Protein AF-A0A060SFH0-F1 (afdb_monomer_lite)

Organism: Pycnoporus cinnabarinus (NCBI:txid5643)

pLDDT: mean 72.02, std 16.5, range [30.25, 96.44]

Foldseek 3Di:
DDDDPDDDDDDQAQEEDEECDCVVVVVVCVVPLSYHYDYDDLLPDLVRLLVVLVVVCVSPVADPDDDLPFADDDDDDDVGVDVVSVVVRCSNVPVSVVSNLVSRQVRPVHDPVVLVVVLVVQVVVQVVCVVVVDHAADEAEDQAQDPPPPDDDDPPDDDPVCPVVVVVVCVVVVCVNVVGPDDVVVVVVVVVCLVVCHDPNPPPDRDRYHYHDPRRVVVVVVVVVVVVVVCVVCVVVVVVPDDDD

Sequence (245 aa):
MAESQGFPKQLVWFITATARSLEKLQSFSTYGDQVQLLQLDVTDGSECVKAKVKEAVHHFGCIDVLVNNAGTGEKSLIEEGGSGILRKQFDVSFFAVVDVTNAVLPHMRPHAASKAALRVLAETLNVELTPFGIRSLIVEPGGFRTNSLGLPWTEESLISDYDQLRETAKARFSGVSDSFRGDPAKAMELLVDVVRGEGQAVGKPWTLYLPMGDLADSAIRAKMKKVLEALDEWKDLGCQMNEDQ

InterPro domains:
  IPR002347 Short-chain dehydrogenase/reductase SDR [PF00106] (22-109)
  IPR002347 Short-chain dehydrogenase/reductase SDR [PR00080] (61-72)
  IPR002347 Short-chain dehydrogenase/reductase SDR [PR00080] (111-130)
  IPR002347 Short-chain dehydrogenase/reductase SDR [PR00081] (61-72)
  IPR002347 Short-chain dehydrogenase/reductase SDR [PR00081] (111-130)
  IPR002347 Short-chain dehydrogenase/reductase SDR [PR00081] (132-149)
  IPR036291 NAD(P)-binding domain superfamily [SSF51735] (15-199)
  IPR051911 Short-chain Dehydrogenases/Reductases (SDR) [PTHR43976] (15-110)

Radius of gyration: 22.96 Å; chains: 1; bounding box: 64×60×47 Å

Structure (mmCIF, N/CA/C/O backbone):
data_AF-A0A060SFH0-F1
#
_entry.id   AF-A0A060SFH0-F1
#
loop_
_atom_site.group_PDB
_atom_site.id
_atom_site.type_symbol
_atom_site.label_atom_id
_atom_site.label_alt_id
_atom_site.label_comp_id
_atom_site.label_asym_id
_atom_site.label_entity_id
_atom_site.label_seq_id
_atom_site.pdbx_PDB_ins_code
_atom_site.Cartn_x
_atom_site.Cartn_y
_atom_site.Cartn_z
_atom_site.occupancy
_atom_site.B_iso_or_equiv
_atom_site.auth_seq_id
_atom_site.auth_comp_id
_atom_site.auth_asym_id
_atom_site.auth_atom_id
_atom_site.pdbx_PDB_model_num
ATOM 1 N N . MET A 1 1 ? 36.372 19.867 26.706 1.00 32.47 1 MET A N 1
ATOM 2 C CA . MET A 1 1 ? 36.913 19.121 25.551 1.00 32.47 1 MET A CA 1
ATOM 3 C C . MET A 1 1 ? 35.944 17.985 25.276 1.00 32.47 1 MET A C 1
ATOM 5 O O . MET A 1 1 ? 35.751 17.186 26.177 1.00 32.47 1 MET A O 1
ATOM 9 N N . ALA A 1 2 ? 35.121 18.153 24.233 1.00 33.91 2 ALA A N 1
ATOM 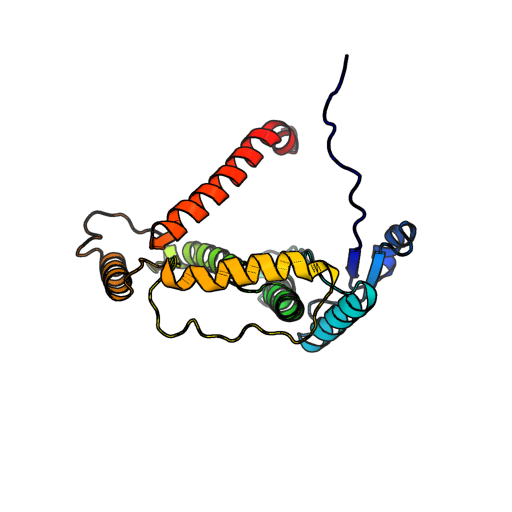10 C CA . ALA A 1 2 ? 35.076 17.283 23.039 1.00 33.91 2 ALA A CA 1
ATOM 11 C C . ALA A 1 2 ? 34.125 16.084 23.275 1.00 33.91 2 ALA A C 1
ATOM 13 O O . ALA A 1 2 ? 34.286 15.386 24.261 1.00 33.91 2 ALA A O 1
ATOM 14 N N . GLU A 1 3 ? 33.070 15.807 22.507 1.00 31.06 3 GLU A N 1
ATOM 15 C CA . GLU A 1 3 ? 32.686 16.188 21.145 1.00 31.06 3 GLU A CA 1
ATOM 16 C C . GLU A 1 3 ? 31.167 15.984 20.971 1.00 31.06 3 GLU A C 1
ATOM 18 O O . GLU A 1 3 ? 30.591 15.020 21.476 1.00 31.06 3 GLU A O 1
ATOM 23 N N . SER A 1 4 ? 30.523 16.890 20.234 1.00 40.56 4 SER A N 1
ATOM 24 C CA . SER A 1 4 ? 29.165 16.745 19.710 1.00 40.56 4 SER A CA 1
ATOM 25 C C . SER A 1 4 ? 29.158 15.719 18.574 1.00 40.56 4 SER A C 1
ATOM 27 O O . SER A 1 4 ? 29.793 15.954 17.545 1.00 40.56 4 SER A O 1
ATOM 29 N N . GLN A 1 5 ? 28.425 14.611 18.710 1.00 37.09 5 GLN A N 1
ATOM 30 C CA . GLN A 1 5 ? 28.172 13.724 17.573 1.00 37.09 5 GLN A CA 1
ATOM 31 C C . GLN A 1 5 ? 27.135 14.366 16.647 1.00 37.09 5 GLN A C 1
ATOM 33 O O . GLN A 1 5 ? 25.937 14.351 16.917 1.00 37.09 5 GLN A O 1
ATOM 38 N N . GLY A 1 6 ? 27.639 14.998 15.587 1.00 37.12 6 GLY A N 1
ATOM 39 C CA . GLY A 1 6 ? 26.847 15.566 14.505 1.00 37.12 6 GLY A CA 1
ATOM 40 C C . GLY A 1 6 ? 26.132 14.495 13.682 1.00 37.12 6 GLY A C 1
ATOM 41 O O . GLY A 1 6 ? 26.589 13.358 13.563 1.00 37.12 6 GLY A O 1
ATOM 42 N N . PHE A 1 7 ? 25.003 14.891 13.099 1.00 30.25 7 PHE A N 1
ATOM 43 C CA . PHE A 1 7 ? 24.254 14.110 12.118 1.00 30.25 7 PHE A CA 1
ATOM 44 C C . PHE A 1 7 ? 25.167 13.630 10.970 1.00 30.25 7 PHE A C 1
ATOM 46 O O . PHE A 1 7 ? 26.001 14.404 10.490 1.00 30.25 7 PHE A O 1
ATOM 53 N N . PRO A 1 8 ? 25.040 12.375 10.502 1.00 39.22 8 PRO A N 1
ATOM 54 C CA . PRO A 1 8 ? 25.924 11.848 9.471 1.00 39.22 8 PRO A CA 1
ATOM 55 C C . PRO A 1 8 ? 25.592 12.412 8.074 1.00 39.22 8 PRO A C 1
ATOM 57 O O . PRO A 1 8 ? 24.430 12.522 7.704 1.00 39.22 8 PRO A O 1
ATOM 60 N N . LYS A 1 9 ? 26.667 12.756 7.342 1.00 38.88 9 LYS A N 1
ATOM 61 C CA . LYS A 1 9 ? 26.887 12.951 5.885 1.00 38.88 9 LYS A CA 1
ATOM 62 C C . LYS A 1 9 ? 25.656 13.064 4.955 1.00 38.88 9 LYS A C 1
ATOM 64 O O . LYS A 1 9 ? 24.835 12.160 4.893 1.00 38.88 9 LYS A O 1
ATOM 69 N N . GLN A 1 10 ? 25.637 14.120 4.127 1.00 37.66 10 GLN A N 1
ATOM 70 C CA . GLN A 1 10 ? 24.713 14.309 2.994 1.00 37.66 10 GLN A CA 1
ATOM 71 C C . GLN A 1 10 ? 24.562 13.021 2.168 1.00 37.66 10 GLN A C 1
ATOM 73 O O . GLN A 1 10 ? 25.529 12.532 1.585 1.00 37.66 10 GLN A O 1
ATOM 78 N N . LEU A 1 11 ? 23.343 12.485 2.129 1.00 40.34 11 LEU A N 1
ATOM 79 C CA . LEU A 1 11 ? 22.974 11.358 1.279 1.00 40.34 11 LEU A CA 1
ATOM 80 C C . LEU A 1 11 ? 22.899 11.847 -0.172 1.00 40.34 11 LEU A C 1
ATOM 82 O O . LEU A 1 11 ? 22.166 12.789 -0.470 1.00 40.34 11 LEU A O 1
ATOM 86 N N . VAL A 1 12 ? 23.676 11.223 -1.056 1.00 55.62 12 VAL A N 1
ATOM 87 C CA . VAL A 1 12 ? 23.595 11.442 -2.504 1.00 55.62 12 VAL A CA 1
ATOM 88 C C . VAL A 1 12 ? 22.518 10.507 -3.037 1.00 55.62 12 VAL A C 1
ATOM 90 O O . VAL A 1 12 ? 22.639 9.291 -2.901 1.00 55.62 12 VAL A O 1
ATOM 93 N N . TRP A 1 13 ? 21.450 11.073 -3.593 1.00 58.66 13 TRP A N 1
ATOM 94 C CA . TRP A 1 13 ? 20.319 10.316 -4.124 1.00 58.66 13 TRP A CA 1
ATOM 95 C C . TRP A 1 13 ? 20.412 10.237 -5.641 1.00 58.66 13 TRP A C 1
ATOM 97 O O . TRP A 1 13 ? 20.538 11.264 -6.303 1.00 58.66 13 TRP A O 1
ATOM 107 N N . PHE A 1 14 ? 20.302 9.023 -6.174 1.00 73.31 14 PHE A N 1
ATOM 108 C CA . PHE A 1 14 ? 20.137 8.795 -7.604 1.00 73.31 14 PHE A CA 1
ATOM 109 C C . PHE A 1 14 ? 18.648 8.700 -7.917 1.00 73.31 14 PHE A C 1
ATOM 111 O O . PHE A 1 14 ? 17.918 7.940 -7.278 1.00 73.31 14 PHE A O 1
ATOM 118 N N . ILE A 1 15 ? 18.178 9.515 -8.855 1.00 78.69 15 ILE A N 1
ATOM 119 C CA . ILE A 1 15 ? 16.751 9.682 -9.128 1.00 78.69 15 ILE A CA 1
ATOM 120 C C . ILE A 1 15 ? 16.489 9.319 -10.582 1.00 78.69 15 ILE A C 1
ATOM 122 O O . ILE A 1 15 ? 16.996 9.960 -11.495 1.00 78.69 15 ILE A O 1
ATOM 126 N N . THR A 1 16 ? 15.629 8.329 -10.809 1.00 84.06 16 THR A N 1
ATOM 127 C CA . THR A 1 16 ? 14.978 8.175 -12.114 1.00 84.06 16 THR A CA 1
ATOM 128 C C . THR A 1 16 ? 13.665 8.946 -12.083 1.00 84.06 16 THR A C 1
ATOM 130 O O . THR A 1 16 ? 12.707 8.521 -11.438 1.00 84.06 16 THR A O 1
ATOM 133 N N . ALA A 1 17 ? 13.617 10.098 -12.748 1.00 84.62 17 ALA A N 1
ATOM 134 C CA . ALA A 1 17 ? 12.407 10.905 -12.854 1.00 84.62 17 ALA A CA 1
ATOM 135 C C . ALA A 1 17 ? 11.681 10.598 -14.166 1.00 84.62 17 ALA A C 1
ATOM 137 O O . ALA A 1 17 ? 12.301 10.505 -15.228 1.00 84.62 17 ALA A O 1
ATOM 138 N N . THR A 1 18 ? 10.355 10.463 -14.094 1.00 87.25 18 THR A N 1
ATOM 139 C CA . THR A 1 18 ? 9.528 10.142 -15.259 1.00 87.25 18 THR A CA 1
ATOM 140 C C . THR A 1 18 ? 8.486 11.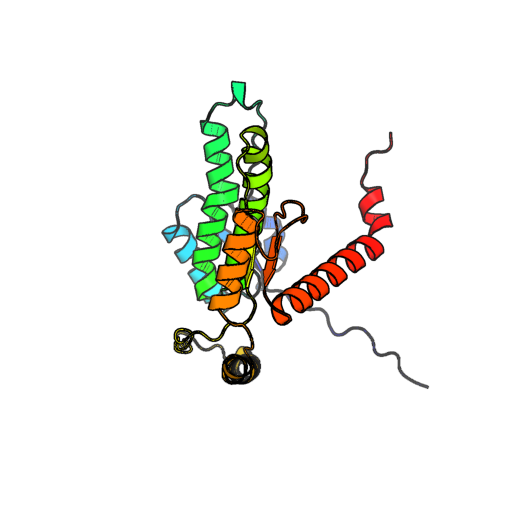214 -15.542 1.00 87.25 18 THR A C 1
ATOM 142 O O . THR A 1 18 ? 7.923 11.816 -14.627 1.00 87.25 18 THR A O 1
ATOM 145 N N . ALA A 1 19 ? 8.241 11.485 -16.824 1.00 83.81 19 ALA A N 1
ATOM 146 C CA . ALA A 1 19 ? 7.168 12.371 -17.263 1.00 83.81 19 ALA A CA 1
ATOM 147 C C . ALA A 1 19 ? 6.716 12.040 -18.688 1.00 83.81 19 ALA A C 1
ATOM 149 O O . ALA A 1 19 ? 7.482 11.524 -19.498 1.00 83.81 19 ALA A O 1
ATOM 150 N N . ARG A 1 20 ? 5.489 12.448 -19.031 1.00 86.25 20 ARG A N 1
ATOM 151 C CA . ARG A 1 20 ? 4.953 12.342 -20.401 1.00 86.25 20 ARG A CA 1
ATOM 152 C C . ARG A 1 20 ? 5.731 13.182 -21.418 1.00 86.25 20 ARG A C 1
ATOM 154 O O . ARG A 1 20 ? 5.791 12.830 -22.588 1.00 86.25 20 ARG A O 1
ATOM 161 N N . SER A 1 21 ? 6.314 14.293 -20.966 1.00 85.38 21 SER A N 1
ATOM 162 C CA . SER A 1 21 ? 7.196 15.154 -21.757 1.00 85.38 21 SER A CA 1
ATOM 163 C C . SER A 1 21 ? 8.439 15.487 -20.940 1.00 85.38 21 SER A C 1
ATOM 165 O O . SER A 1 21 ? 8.328 16.020 -19.833 1.00 85.38 21 SER A O 1
ATOM 167 N N . LEU A 1 22 ? 9.610 15.189 -21.506 1.00 85.25 22 LEU A N 1
ATOM 168 C CA . LEU A 1 22 ? 10.909 15.456 -20.885 1.00 85.25 22 LEU A CA 1
ATOM 169 C C . LEU A 1 22 ? 11.216 16.951 -20.765 1.00 85.25 22 LEU A C 1
ATOM 171 O O . LEU A 1 22 ? 12.009 17.338 -19.912 1.00 85.25 22 LEU A O 1
ATOM 175 N N . GLU A 1 23 ? 10.551 17.805 -21.549 1.00 83.69 23 GLU A N 1
ATOM 176 C CA . GLU A 1 23 ? 10.688 19.264 -21.447 1.00 83.69 23 GLU A CA 1
ATOM 177 C C . GLU A 1 23 ? 10.352 19.766 -20.037 1.00 83.69 23 GLU A C 1
ATOM 179 O O . GLU A 1 23 ? 11.023 20.647 -19.506 1.00 83.69 23 GLU A O 1
ATOM 184 N N . LYS A 1 24 ? 9.374 19.130 -19.378 1.00 73.19 24 LYS A N 1
ATOM 185 C CA . LYS A 1 24 ? 8.964 19.450 -18.000 1.00 73.19 24 LYS A CA 1
ATOM 186 C C . LYS A 1 24 ? 10.001 19.065 -16.947 1.00 73.19 24 LYS A C 1
ATOM 188 O O . LYS A 1 24 ? 9.875 19.481 -15.801 1.00 73.19 24 LYS A O 1
ATOM 193 N N . LEU A 1 25 ? 10.990 18.257 -17.325 1.00 78.56 25 LEU A N 1
ATOM 194 C CA . LEU A 1 25 ? 12.050 17.781 -16.445 1.00 78.56 25 LEU A CA 1
ATOM 195 C C . LEU A 1 25 ? 13.415 18.403 -16.774 1.00 78.56 25 LEU A C 1
ATOM 197 O O . LEU A 1 25 ? 14.403 18.057 -16.132 1.00 78.56 25 LEU A O 1
ATOM 201 N N . GLN A 1 26 ? 13.492 19.339 -17.728 1.00 76.44 26 GLN A N 1
ATOM 202 C CA . GLN A 1 26 ? 14.757 19.958 -18.149 1.00 76.44 26 GLN A CA 1
ATOM 203 C C . GLN A 1 26 ? 15.508 20.637 -17.000 1.00 76.44 26 GLN A C 1
ATOM 205 O O . GLN A 1 26 ? 16.731 20.601 -16.970 1.00 76.44 26 GLN A O 1
ATOM 210 N N . SER A 1 27 ? 14.810 21.198 -16.009 1.00 74.50 27 SER A N 1
ATOM 211 C CA . SER A 1 27 ? 15.457 21.797 -14.834 1.00 74.50 27 SER A CA 1
ATOM 212 C C . SER A 1 27 ? 16.290 20.790 -14.030 1.00 74.50 27 SER A C 1
ATOM 214 O O . SER A 1 27 ? 17.250 21.181 -13.364 1.00 74.50 27 SER A O 1
ATOM 216 N N . PHE A 1 28 ? 15.966 19.495 -14.115 1.00 71.50 28 PHE A N 1
ATOM 217 C CA . PHE A 1 28 ? 16.672 18.434 -13.402 1.00 71.50 28 PHE A CA 1
ATOM 218 C C . PHE A 1 28 ? 17.932 17.938 -14.124 1.00 71.50 28 PHE A C 1
ATOM 220 O O . PHE A 1 28 ? 18.729 17.230 -13.516 1.00 71.50 28 PHE A O 1
ATOM 227 N N . SER A 1 29 ? 18.188 18.351 -15.373 1.00 71.50 29 SER A N 1
ATOM 228 C CA . SER A 1 29 ? 19.449 18.009 -16.055 1.00 71.50 29 SER A CA 1
ATOM 229 C C . SER A 1 29 ? 20.670 18.664 -15.399 1.00 71.50 29 SER A C 1
ATOM 231 O O . SER A 1 29 ? 21.805 18.270 -15.649 1.00 71.50 29 SER A O 1
ATOM 233 N N . THR A 1 30 ? 20.443 19.665 -14.543 1.00 76.00 30 THR A N 1
ATOM 234 C CA . THR A 1 30 ? 21.478 20.351 -13.757 1.00 76.00 30 THR A CA 1
ATOM 235 C C . THR A 1 30 ? 22.137 19.448 -12.711 1.00 76.00 30 THR A C 1
ATOM 237 O O . THR A 1 30 ? 23.246 19.744 -12.273 1.00 76.00 30 THR A O 1
ATOM 240 N N . TYR A 1 31 ? 21.501 18.326 -12.358 1.00 73.56 31 TYR A N 1
ATOM 241 C CA . TYR A 1 31 ? 22.011 17.345 -11.395 1.00 73.56 31 TYR A CA 1
ATOM 242 C C . TYR A 1 31 ? 22.902 16.258 -12.032 1.00 73.56 31 TYR A C 1
ATOM 244 O O . TYR A 1 31 ? 23.400 15.384 -11.321 1.00 73.56 31 TYR A O 1
ATOM 252 N N . GLY A 1 32 ? 23.151 16.329 -13.347 1.00 78.75 32 GLY A N 1
ATOM 253 C CA . GLY A 1 32 ? 24.100 15.466 -14.060 1.00 78.75 32 GLY A CA 1
ATOM 254 C C . GLY A 1 32 ? 23.800 13.973 -13.900 1.00 78.75 32 GLY A C 1
ATOM 255 O O . GLY A 1 32 ? 22.643 13.562 -13.937 1.00 78.75 32 GLY A O 1
ATOM 256 N N . ASP A 1 33 ? 24.843 13.174 -13.668 1.00 77.75 33 ASP A N 1
ATOM 257 C CA . ASP A 1 33 ? 24.765 11.707 -13.564 1.00 77.75 33 ASP A CA 1
ATOM 258 C C . ASP A 1 33 ? 23.942 11.199 -12.360 1.00 77.75 33 ASP A C 1
ATOM 260 O O . ASP A 1 33 ? 23.725 9.998 -12.222 1.00 77.75 33 ASP A O 1
ATOM 264 N N . GLN A 1 34 ? 23.471 12.085 -11.471 1.00 75.19 34 GLN A N 1
ATOM 265 C CA . GLN A 1 34 ? 22.590 11.709 -10.358 1.00 75.19 34 GLN A CA 1
ATOM 266 C C . GLN A 1 34 ? 21.126 11.563 -10.781 1.00 75.19 34 GLN A C 1
ATOM 268 O O . GLN A 1 34 ? 20.334 10.977 -10.044 1.00 75.19 34 GLN A O 1
ATOM 273 N N . VAL A 1 35 ? 20.738 12.092 -11.945 1.00 82.88 35 VAL A N 1
ATOM 274 C CA . VAL A 1 35 ? 19.346 12.069 -12.397 1.00 82.88 35 VAL A CA 1
ATOM 275 C C . VAL A 1 35 ? 19.238 11.473 -13.793 1.00 82.88 35 VAL A C 1
ATOM 277 O O . VAL A 1 35 ? 19.734 12.031 -14.768 1.00 82.88 35 VAL A O 1
ATOM 280 N N . GLN A 1 36 ? 18.498 10.373 -13.900 1.00 88.69 36 GLN A N 1
ATOM 281 C CA . GLN A 1 36 ? 18.067 9.818 -15.176 1.00 88.69 36 GLN A CA 1
ATOM 282 C C . GLN A 1 36 ? 16.651 10.303 -15.476 1.00 88.69 36 GLN A C 1
ATOM 284 O O . GLN A 1 36 ? 15.741 10.159 -14.659 1.00 88.69 36 GLN A O 1
ATOM 289 N N . LEU A 1 37 ? 16.447 10.860 -16.666 1.00 90.25 37 LEU A N 1
ATOM 290 C CA . LEU A 1 37 ? 15.130 11.289 -17.125 1.00 90.25 37 LEU A CA 1
ATOM 291 C C . LEU A 1 37 ? 14.583 10.272 -18.120 1.00 90.25 37 LEU A C 1
ATOM 293 O O . LEU A 1 37 ? 15.191 10.044 -19.165 1.00 90.25 37 LEU A O 1
ATOM 297 N N . LEU A 1 38 ? 13.427 9.686 -17.816 1.00 90.44 38 LEU A N 1
ATOM 298 C CA . LEU A 1 38 ? 12.748 8.747 -18.706 1.00 90.44 38 LEU A CA 1
ATOM 299 C C . LEU A 1 38 ? 11.382 9.287 -19.115 1.00 90.44 38 LEU A C 1
ATOM 301 O O . LEU A 1 38 ? 10.589 9.740 -18.291 1.00 90.44 38 LEU A O 1
ATOM 305 N N . GLN A 1 39 ? 11.080 9.216 -20.407 1.00 93.12 39 GLN A N 1
ATOM 306 C CA . GLN A 1 39 ? 9.737 9.520 -20.877 1.00 93.12 39 GLN A CA 1
ATOM 307 C C . GLN A 1 39 ? 8.824 8.321 -20.611 1.00 93.12 39 GLN A C 1
ATOM 309 O O . GLN A 1 39 ? 9.135 7.209 -21.044 1.00 93.12 39 GLN A O 1
ATOM 314 N N . LEU A 1 40 ? 7.717 8.547 -19.904 1.00 90.19 40 LEU A N 1
ATOM 315 C CA . LEU A 1 40 ? 6.714 7.527 -19.599 1.00 90.19 40 LEU A CA 1
ATOM 316 C C . LEU A 1 40 ? 5.347 8.189 -19.390 1.00 90.19 40 LEU A C 1
ATOM 318 O O . LEU A 1 40 ? 5.216 9.103 -18.568 1.00 90.19 40 LEU A O 1
ATOM 322 N N . ASP A 1 41 ? 4.330 7.706 -20.103 1.00 90.12 41 ASP A N 1
ATOM 323 C CA . ASP A 1 41 ? 2.947 7.813 -19.651 1.00 90.12 41 ASP A CA 1
ATOM 324 C C . ASP A 1 41 ? 2.607 6.538 -18.879 1.00 90.12 41 ASP A C 1
ATOM 326 O O . ASP A 1 41 ? 2.712 5.423 -19.387 1.00 90.12 41 ASP A O 1
ATOM 330 N N . VAL A 1 42 ? 2.228 6.696 -17.615 1.00 83.06 42 VAL A N 1
ATOM 331 C CA . VAL A 1 42 ? 1.921 5.564 -16.733 1.00 83.06 42 VAL A CA 1
ATOM 332 C C . VAL A 1 42 ? 0.661 4.804 -17.171 1.00 83.06 42 VAL A C 1
ATOM 334 O O . VAL A 1 42 ? 0.406 3.714 -16.667 1.00 83.06 42 VAL A O 1
ATOM 337 N N . THR A 1 43 ? -0.102 5.358 -18.121 1.00 86.38 43 THR A N 1
ATOM 338 C CA . THR A 1 43 ? -1.288 4.735 -18.721 1.00 86.38 43 THR A CA 1
ATOM 339 C C . THR A 1 43 ? -1.012 3.985 -20.029 1.00 86.38 43 THR A C 1
ATOM 341 O O . THR A 1 43 ? -1.917 3.327 -20.538 1.00 86.38 43 THR A O 1
ATOM 344 N N . ASP A 1 44 ? 0.231 3.969 -20.535 1.00 88.56 44 ASP A N 1
ATOM 345 C CA . ASP A 1 44 ? 0.619 3.250 -21.770 1.00 88.56 44 ASP A CA 1
ATOM 346 C C . ASP A 1 44 ? 0.619 1.708 -21.625 1.00 88.56 44 ASP A C 1
ATOM 348 O O . ASP A 1 44 ? 1.077 0.972 -22.505 1.00 88.56 44 ASP A O 1
ATOM 352 N N . GLY A 1 45 ? 0.094 1.202 -20.509 1.00 83.62 45 GLY A N 1
ATOM 353 C CA . GLY A 1 45 ? -0.052 -0.213 -20.210 1.00 83.62 45 GLY A CA 1
ATOM 354 C C . GLY A 1 45 ? 1.184 -0.850 -19.574 1.00 83.62 45 GLY A C 1
ATOM 355 O O . GLY A 1 45 ? 2.321 -0.381 -19.687 1.00 83.62 45 GLY A O 1
ATOM 356 N N . SER A 1 46 ? 0.947 -1.975 -18.903 1.00 78.19 46 SER A N 1
ATOM 357 C CA . SER A 1 46 ? 1.929 -2.640 -18.040 1.00 78.19 46 SER A CA 1
ATOM 358 C C . SER A 1 46 ? 3.244 -3.040 -18.725 1.00 78.19 46 SER A C 1
ATOM 360 O O . SER A 1 46 ? 4.295 -2.978 -18.090 1.00 78.19 46 SER A O 1
ATOM 362 N N . GLU A 1 47 ? 3.241 -3.407 -20.009 1.00 82.62 47 GLU A N 1
ATOM 363 C CA . GLU A 1 47 ? 4.472 -3.780 -20.726 1.00 82.62 47 GLU A CA 1
ATOM 364 C C . GLU A 1 47 ? 5.385 -2.575 -21.002 1.00 82.62 47 GLU A C 1
ATOM 366 O O . GLU A 1 47 ? 6.604 -2.676 -20.840 1.00 82.62 47 GLU A O 1
ATOM 371 N N . CYS A 1 48 ? 4.808 -1.413 -21.338 1.00 88.44 48 CYS A N 1
ATOM 372 C CA . CYS A 1 48 ? 5.562 -0.167 -21.507 1.00 88.44 48 CYS A CA 1
ATOM 373 C C . CYS A 1 48 ? 6.213 0.249 -20.180 1.00 88.44 48 CYS A C 1
ATOM 375 O O . CYS A 1 48 ? 7.415 0.528 -20.109 1.00 88.44 48 CYS A O 1
ATOM 377 N N . VAL A 1 49 ? 5.433 0.186 -19.099 1.00 87.44 49 VAL A N 1
ATOM 378 C CA . VAL A 1 49 ? 5.887 0.496 -17.742 1.00 87.44 49 VAL A CA 1
ATOM 379 C C . VAL A 1 49 ? 7.027 -0.435 -17.305 1.00 87.44 49 VAL A C 1
ATOM 381 O O . VAL A 1 49 ? 8.064 0.046 -16.846 1.00 87.44 49 VAL A O 1
ATOM 384 N N . LYS A 1 50 ? 6.908 -1.754 -17.514 1.00 84.50 50 LYS A N 1
ATOM 385 C CA . LYS A 1 50 ? 7.980 -2.727 -17.216 1.00 84.50 50 LYS A CA 1
ATOM 386 C C . LYS A 1 50 ? 9.267 -2.437 -17.981 1.00 84.50 50 LYS A C 1
ATOM 388 O O . LYS A 1 50 ? 10.350 -2.526 -17.401 1.00 84.50 50 LYS A O 1
ATOM 393 N N . ALA A 1 51 ? 9.169 -2.078 -19.260 1.00 88.88 51 ALA A N 1
ATOM 394 C CA . ALA A 1 51 ? 10.341 -1.737 -20.061 1.00 88.88 51 ALA A CA 1
ATOM 395 C C . ALA A 1 51 ? 11.086 -0.524 -19.480 1.00 88.88 51 ALA A C 1
ATOM 397 O O . ALA A 1 51 ? 12.312 -0.558 -19.366 1.00 88.88 51 ALA A O 1
ATOM 398 N N . LYS A 1 52 ? 10.353 0.505 -19.034 1.00 91.69 52 LYS A N 1
ATOM 399 C CA . LYS A 1 52 ? 10.938 1.698 -18.402 1.00 91.69 52 LYS A CA 1
ATOM 400 C C . LYS A 1 52 ? 11.516 1.439 -17.020 1.00 91.69 52 LYS A C 1
ATOM 402 O O . LYS A 1 52 ? 12.587 1.951 -16.709 1.00 91.69 52 LYS A O 1
ATOM 407 N N . VAL A 1 53 ? 10.882 0.584 -16.225 1.00 86.31 53 VAL A N 1
ATOM 408 C CA . VAL A 1 53 ? 11.448 0.132 -14.948 1.00 86.31 53 VAL A CA 1
ATOM 409 C C . VAL A 1 53 ? 12.756 -0.629 -15.170 1.00 86.31 53 VAL A C 1
ATOM 411 O O . VAL A 1 53 ? 13.741 -0.365 -14.485 1.00 86.31 53 VAL A O 1
ATOM 414 N N . LYS A 1 54 ? 12.816 -1.510 -16.173 1.00 85.75 54 LYS A N 1
ATOM 415 C CA . LYS A 1 54 ? 14.049 -2.226 -16.526 1.00 85.75 54 LYS A CA 1
ATOM 416 C C . LYS A 1 54 ? 15.158 -1.280 -16.996 1.00 85.75 54 LYS A C 1
ATOM 418 O O . LYS A 1 54 ? 16.316 -1.501 -16.662 1.00 85.75 54 LYS A O 1
ATOM 423 N N . GLU A 1 55 ? 14.813 -0.240 -17.752 1.00 87.88 55 GLU A N 1
ATOM 424 C CA . GLU A 1 55 ? 15.747 0.805 -18.192 1.00 87.88 55 GLU A CA 1
ATOM 425 C C . GLU A 1 55 ? 16.321 1.595 -17.003 1.00 87.88 55 GLU A C 1
ATOM 427 O O . GLU A 1 55 ? 17.532 1.809 -16.943 1.00 87.88 55 GLU A O 1
ATOM 432 N N . ALA A 1 56 ? 15.480 1.944 -16.023 1.00 83.31 56 ALA A N 1
ATOM 433 C CA . ALA A 1 56 ? 15.904 2.595 -14.781 1.00 83.31 56 ALA A CA 1
ATOM 434 C C . ALA A 1 56 ? 16.839 1.702 -13.944 1.00 83.31 56 ALA A C 1
ATOM 436 O O . ALA A 1 56 ? 17.915 2.125 -13.518 1.00 83.31 56 ALA A O 1
ATOM 437 N N . VAL A 1 57 ? 16.471 0.426 -13.774 1.00 79.25 57 VAL A N 1
ATOM 438 C CA . VAL A 1 57 ? 17.295 -0.571 -13.071 1.00 79.25 57 VAL A CA 1
ATOM 439 C C . VAL A 1 57 ? 18.614 -0.821 -13.803 1.00 79.25 57 VAL A C 1
ATOM 441 O O . VAL A 1 57 ? 19.640 -0.986 -13.158 1.00 79.25 57 VAL A O 1
ATOM 444 N N . HIS A 1 58 ? 18.634 -0.831 -15.136 1.00 79.81 58 HIS A N 1
ATOM 445 C CA . HIS A 1 58 ? 19.880 -1.002 -15.886 1.00 79.81 58 HIS A CA 1
ATOM 446 C C . HIS A 1 58 ? 20.852 0.166 -15.675 1.00 79.81 58 HIS A C 1
ATOM 448 O O . HIS A 1 58 ? 22.062 -0.045 -15.671 1.00 79.81 58 HIS A O 1
ATOM 454 N N . HIS A 1 59 ? 20.329 1.381 -15.494 1.00 78.88 59 HIS A N 1
ATOM 455 C CA . HIS A 1 59 ? 21.141 2.584 -15.355 1.00 78.88 59 HIS A CA 1
ATOM 456 C C . HIS A 1 59 ? 21.710 2.766 -13.941 1.00 78.88 59 HIS A C 1
ATOM 458 O O . HIS A 1 59 ? 22.909 2.987 -13.798 1.00 78.88 59 HIS A O 1
ATOM 464 N N . PHE A 1 60 ? 20.880 2.628 -12.900 1.00 74.31 60 PHE A N 1
ATOM 465 C CA . PHE A 1 60 ? 21.301 2.819 -11.500 1.00 74.31 60 PHE A CA 1
ATOM 466 C C . PHE A 1 60 ? 21.461 1.517 -10.700 1.00 74.31 60 PHE A C 1
ATOM 468 O O . PHE A 1 60 ? 21.773 1.539 -9.513 1.00 74.31 60 PHE A O 1
ATOM 475 N N . GLY A 1 61 ? 21.256 0.363 -11.331 1.00 65.75 61 GLY A N 1
ATOM 476 C CA . GLY A 1 61 ? 21.439 -0.966 -10.742 1.00 65.75 61 GLY A CA 1
ATOM 477 C C . GLY A 1 61 ? 20.264 -1.460 -9.894 1.00 65.75 61 GLY A C 1
ATOM 478 O O . GLY A 1 61 ? 20.006 -2.664 -9.861 1.00 65.75 61 GLY A O 1
ATOM 479 N N . CYS A 1 62 ? 19.532 -0.570 -9.218 1.00 61.88 62 CYS A N 1
ATOM 480 C CA . CYS A 1 62 ? 18.393 -0.934 -8.373 1.00 61.88 62 CYS A CA 1
ATOM 481 C C . CYS A 1 62 ? 17.391 0.214 -8.183 1.00 61.88 62 CYS A C 1
ATOM 483 O O . CYS A 1 62 ? 17.659 1.355 -8.550 1.00 61.88 62 CYS A O 1
ATOM 485 N N . ILE A 1 63 ? 16.216 -0.111 -7.632 1.00 67.81 63 ILE A N 1
ATOM 486 C CA . ILE A 1 63 ? 15.200 0.864 -7.219 1.00 67.81 63 ILE A CA 1
ATOM 487 C C . ILE A 1 63 ? 14.915 0.645 -5.731 1.00 67.81 63 ILE A C 1
ATOM 489 O O . ILE A 1 63 ? 14.258 -0.324 -5.354 1.00 67.81 63 ILE A O 1
ATOM 493 N N . ASP A 1 64 ? 15.401 1.556 -4.887 1.00 52.78 64 ASP A N 1
ATOM 494 C CA . ASP A 1 64 ? 15.194 1.517 -3.432 1.00 52.78 64 ASP A CA 1
ATOM 495 C C . ASP A 1 64 ? 13.850 2.113 -2.996 1.00 52.78 64 ASP A C 1
ATOM 497 O O . ASP A 1 64 ? 13.267 1.710 -1.986 1.00 52.78 64 ASP A O 1
ATOM 501 N N . VAL A 1 65 ? 13.365 3.105 -3.744 1.00 57.00 65 VAL A N 1
ATOM 502 C CA . VAL A 1 65 ? 12.181 3.899 -3.410 1.00 57.00 65 VAL A CA 1
ATOM 503 C C . VAL A 1 65 ? 11.345 4.098 -4.666 1.00 57.00 65 VAL A C 1
ATOM 505 O O . VAL A 1 65 ? 11.814 4.658 -5.653 1.00 57.00 65 VAL A O 1
ATOM 508 N N . LEU A 1 66 ? 10.081 3.678 -4.605 1.00 69.50 66 LEU A N 1
ATOM 509 C CA . LEU A 1 66 ? 9.081 3.991 -5.619 1.00 69.50 66 LEU A CA 1
ATOM 510 C C . LEU A 1 66 ? 8.187 5.130 -5.128 1.00 69.50 66 LEU A C 1
ATOM 512 O O . LEU A 1 66 ? 7.552 5.013 -4.079 1.00 69.50 66 LEU A O 1
ATOM 516 N N . VAL A 1 67 ? 8.089 6.200 -5.918 1.00 63.22 67 VAL A N 1
ATOM 517 C CA . VAL A 1 67 ? 7.164 7.312 -5.673 1.00 63.22 67 VAL A CA 1
ATOM 518 C C . VAL A 1 67 ? 6.113 7.349 -6.782 1.00 63.22 67 VAL A C 1
ATOM 520 O O . VAL A 1 67 ? 6.362 7.831 -7.885 1.00 63.22 67 VAL A O 1
ATOM 523 N N . ASN A 1 68 ? 4.910 6.863 -6.478 1.00 67.19 68 ASN A N 1
ATOM 524 C CA . ASN A 1 68 ? 3.754 6.953 -7.371 1.00 67.19 68 ASN A CA 1
ATOM 525 C C . ASN A 1 68 ? 3.142 8.365 -7.302 1.00 67.19 68 ASN A C 1
ATOM 527 O O . ASN A 1 68 ? 2.142 8.584 -6.626 1.00 67.19 68 ASN A O 1
ATOM 531 N N . ASN A 1 69 ? 3.788 9.335 -7.957 1.00 69.44 69 ASN A N 1
ATOM 532 C CA . ASN A 1 69 ? 3.393 10.754 -7.946 1.00 69.44 69 ASN A CA 1
ATOM 533 C C . ASN A 1 69 ? 2.576 11.184 -9.183 1.00 69.44 69 ASN A C 1
ATOM 535 O O . ASN A 1 69 ? 2.067 12.301 -9.235 1.00 69.44 69 ASN A O 1
ATOM 539 N N . ALA A 1 70 ? 2.476 10.338 -10.212 1.00 65.44 70 ALA A N 1
ATOM 540 C CA . ALA A 1 70 ? 1.726 10.674 -11.417 1.00 65.44 70 ALA A CA 1
ATOM 541 C C . ALA A 1 70 ? 0.237 10.866 -11.086 1.00 65.44 70 ALA A C 1
ATOM 543 O O . ALA A 1 70 ? -0.397 10.006 -10.481 1.00 65.44 70 ALA A O 1
ATOM 544 N N . GLY A 1 71 ? -0.318 12.006 -11.493 1.00 55.19 71 GLY A N 1
ATOM 545 C CA . GLY A 1 71 ? -1.703 12.360 -11.222 1.00 55.19 71 GLY A CA 1
ATOM 546 C C . GLY A 1 71 ? -2.254 13.317 -12.268 1.00 55.19 71 GLY A C 1
ATOM 547 O O . GLY A 1 71 ? -1.527 14.123 -12.857 1.00 55.19 71 GLY A O 1
ATOM 548 N N . THR A 1 72 ? -3.557 13.225 -12.493 1.00 53.22 72 THR A N 1
ATOM 549 C CA . THR A 1 72 ? -4.342 14.203 -13.246 1.00 53.22 72 THR A CA 1
ATOM 550 C C . THR A 1 72 ? -5.369 14.820 -12.310 1.00 53.22 72 THR A C 1
ATOM 552 O O . THR A 1 72 ? -5.900 14.143 -11.433 1.00 53.22 72 THR A O 1
ATOM 555 N N . GLY A 1 73 ? -5.620 16.116 -12.474 1.00 44.31 73 GLY A N 1
ATOM 556 C CA . GLY A 1 73 ? -6.702 16.818 -11.796 1.00 44.31 73 GLY A CA 1
ATOM 557 C C . GLY A 1 73 ? -7.735 17.223 -12.829 1.00 44.31 73 GLY A C 1
ATOM 558 O O . GLY A 1 73 ? -7.631 18.307 -13.401 1.00 44.31 73 GLY A O 1
ATOM 559 N N . GLU A 1 74 ? -8.694 16.345 -13.099 1.00 48.47 74 GLU A N 1
ATOM 560 C CA . GLU A 1 74 ? -9.825 16.690 -13.954 1.00 48.47 74 GLU A CA 1
ATOM 561 C C . GLU A 1 74 ? -10.830 17.506 -13.133 1.00 48.47 74 GLU A C 1
ATOM 563 O O . GLU A 1 74 ? -11.299 17.071 -12.082 1.00 48.47 74 GLU A O 1
ATOM 568 N N . LYS A 1 75 ? -11.136 18.725 -13.581 1.00 40.09 75 LYS A N 1
ATOM 569 C CA . LYS A 1 75 ? -12.069 19.623 -12.890 1.00 40.09 75 LYS A CA 1
ATOM 570 C C . LYS A 1 75 ? -13.428 19.546 -13.575 1.00 40.09 75 LYS A C 1
ATOM 572 O O . LYS A 1 75 ? -13.614 20.152 -14.626 1.00 40.09 75 LYS A O 1
ATOM 577 N N . SER A 1 76 ? -14.365 18.795 -13.003 1.00 39.88 76 SER A N 1
ATOM 578 C CA . SER A 1 76 ? -15.741 18.713 -13.502 1.00 39.88 76 SER A CA 1
ATOM 579 C C . SER A 1 76 ? -16.693 18.233 -12.405 1.00 39.88 76 SER A C 1
ATOM 581 O O . SER A 1 76 ? -16.282 17.488 -11.515 1.00 39.88 76 SER A O 1
ATOM 583 N N . LEU A 1 77 ? -17.957 18.654 -12.467 1.00 36.28 77 LEU A N 1
ATOM 584 C CA . LEU A 1 77 ? -19.034 18.046 -11.685 1.00 36.28 77 LEU A CA 1
ATOM 585 C C . LEU A 1 77 ? -19.327 16.654 -12.264 1.00 36.28 77 LEU A C 1
ATOM 587 O O . LEU A 1 77 ? -19.348 16.479 -13.482 1.00 36.28 77 LEU A O 1
ATOM 591 N N . ILE A 1 78 ? -19.526 15.648 -11.411 1.00 42.16 78 ILE A N 1
ATOM 592 C CA . ILE A 1 78 ? -19.602 14.236 -11.827 1.00 42.16 78 ILE A CA 1
ATOM 593 C C . ILE A 1 78 ? -20.762 13.970 -12.809 1.00 42.16 78 ILE A C 1
ATOM 595 O O . ILE A 1 78 ? -20.628 13.144 -13.715 1.00 42.16 78 ILE A O 1
ATOM 599 N N . GLU A 1 79 ? -21.856 14.727 -12.694 1.00 37.31 79 GLU A N 1
ATOM 600 C CA . GLU A 1 79 ? -23.029 14.684 -13.574 1.00 37.31 79 GLU A CA 1
ATOM 601 C C . GLU A 1 79 ? -22.801 15.346 -14.945 1.00 37.31 79 GLU A C 1
ATOM 603 O O . GLU A 1 79 ? -23.456 14.975 -15.918 1.00 37.31 79 GLU A O 1
ATOM 608 N N . GLU A 1 80 ? -21.862 16.289 -15.049 1.00 40.72 80 GLU A N 1
ATOM 609 C CA . GLU A 1 80 ? -21.553 17.034 -16.282 1.00 40.72 80 GLU A CA 1
ATOM 610 C C . GLU A 1 80 ? -20.356 16.437 -17.036 1.00 40.72 80 GLU A C 1
ATOM 612 O O . GLU A 1 80 ? -20.282 16.491 -18.265 1.00 40.72 80 GLU A O 1
ATOM 617 N N . GLY A 1 81 ? -19.426 15.830 -16.298 1.00 50.53 81 GLY A N 1
ATOM 618 C CA . GLY A 1 81 ? -18.207 15.218 -16.818 1.00 50.53 81 GLY A CA 1
ATOM 619 C C . GLY A 1 81 ? -18.383 13.815 -17.397 1.00 50.53 81 GLY A C 1
ATOM 620 O O . GLY A 1 81 ? -17.556 13.347 -18.187 1.00 50.53 81 GLY A O 1
ATOM 621 N N . GLY A 1 82 ? -19.461 13.131 -17.007 1.00 57.66 82 GLY A N 1
ATOM 622 C CA . GLY A 1 82 ? -19.756 11.761 -17.412 1.00 57.66 82 GLY A CA 1
ATOM 623 C C . GLY A 1 82 ? -18.682 10.740 -17.000 1.00 57.66 82 GLY A C 1
ATOM 624 O O . GLY A 1 82 ? -17.638 11.049 -16.427 1.00 57.66 82 GLY A O 1
ATOM 625 N N . SER A 1 83 ? -18.914 9.463 -17.325 1.00 62.84 83 SER A N 1
ATOM 626 C CA . SER A 1 83 ? -18.010 8.379 -16.891 1.00 62.84 83 SER A CA 1
ATOM 627 C C . SER A 1 83 ? -16.601 8.440 -17.498 1.00 62.84 83 SER A C 1
ATOM 629 O O . SER A 1 83 ? -15.693 7.797 -16.982 1.00 62.84 83 SER A O 1
ATOM 631 N N . GLY A 1 84 ? -16.391 9.203 -18.576 1.00 63.16 84 GLY A N 1
ATOM 632 C CA . GLY A 1 84 ? -15.086 9.328 -19.231 1.00 63.16 84 GLY A CA 1
ATOM 633 C C . GLY A 1 84 ? -14.043 10.043 -18.370 1.00 63.16 84 GLY A C 1
ATOM 634 O O . GLY A 1 84 ? -12.876 9.659 -18.390 1.00 63.16 84 GLY A O 1
ATOM 635 N N . ILE A 1 85 ? -14.464 11.036 -17.583 1.00 58.38 85 ILE A N 1
ATOM 636 C CA . ILE A 1 85 ? -13.577 11.767 -16.670 1.00 58.38 85 ILE A CA 1
ATOM 637 C C . ILE A 1 85 ? -13.180 10.888 -15.484 1.00 58.38 85 ILE A C 1
ATOM 639 O O . ILE A 1 85 ? -11.998 10.781 -15.166 1.00 58.38 85 ILE A O 1
ATOM 643 N N . LEU A 1 86 ? -14.147 10.177 -14.896 1.00 59.97 86 LEU A N 1
ATOM 644 C CA . LEU A 1 86 ? -13.870 9.200 -13.843 1.00 59.97 86 LEU A CA 1
ATOM 645 C C . LEU A 1 86 ? -12.937 8.095 -14.341 1.00 59.97 86 LEU A C 1
ATOM 647 O O . LEU A 1 86 ? -11.961 7.787 -13.673 1.00 59.97 86 LEU A O 1
ATOM 651 N N . ARG A 1 87 ? -13.176 7.534 -15.533 1.00 68.12 87 ARG A N 1
ATOM 652 C CA . ARG A 1 87 ? -12.299 6.499 -16.106 1.00 68.12 87 ARG A CA 1
ATOM 653 C C . ARG A 1 87 ? -10.858 6.984 -16.227 1.00 68.12 87 ARG A C 1
ATOM 655 O O . ARG A 1 87 ? -9.978 6.323 -15.702 1.00 68.12 87 ARG A O 1
ATOM 662 N N . LYS A 1 88 ? -10.632 8.174 -16.792 1.00 63.38 88 LYS A N 1
ATOM 663 C CA . LYS A 1 88 ? -9.285 8.764 -16.884 1.00 63.38 88 LYS A CA 1
ATOM 664 C C . LYS A 1 88 ? -8.637 8.982 -15.516 1.00 63.38 88 LYS A C 1
ATOM 666 O O . LYS A 1 88 ? -7.449 8.713 -15.356 1.00 63.38 88 LYS A O 1
ATOM 671 N N . GLN A 1 89 ? -9.412 9.433 -14.529 1.00 62.88 89 GLN A N 1
ATOM 672 C CA . GLN A 1 89 ? -8.921 9.599 -13.162 1.00 62.88 89 GLN A CA 1
ATOM 673 C C . GLN A 1 89 ? -8.496 8.255 -12.553 1.00 62.88 89 GLN A C 1
ATOM 675 O O . GLN A 1 89 ? -7.431 8.164 -11.946 1.00 62.88 89 GLN A O 1
ATOM 680 N N . PHE A 1 90 ? -9.295 7.202 -12.738 1.00 71.69 90 PHE A N 1
ATOM 681 C CA . PHE A 1 90 ? -8.972 5.855 -12.265 1.00 71.69 90 PHE A CA 1
ATOM 682 C C . PHE A 1 90 ? -7.797 5.235 -13.032 1.00 71.69 90 PHE A C 1
ATOM 684 O O . PHE A 1 90 ? -6.953 4.582 -12.421 1.00 71.69 90 PHE A O 1
ATOM 691 N N . ASP A 1 91 ? -7.686 5.476 -14.336 1.00 76.19 91 ASP A N 1
ATOM 692 C CA . ASP A 1 91 ? -6.575 4.977 -15.147 1.00 76.19 91 ASP A CA 1
ATOM 693 C C . ASP A 1 91 ? -5.235 5.525 -14.636 1.00 76.19 91 ASP A C 1
ATOM 695 O O . ASP A 1 91 ? -4.305 4.749 -14.426 1.00 76.19 91 ASP A O 1
ATOM 699 N N . VAL A 1 92 ? -5.145 6.828 -14.333 1.00 67.38 92 VAL A N 1
ATOM 700 C CA . VAL A 1 92 ? -3.898 7.462 -13.859 1.00 67.38 92 VAL A CA 1
ATOM 701 C C . VAL A 1 92 ? -3.655 7.262 -12.359 1.00 67.38 92 VAL A C 1
ATOM 703 O O . VAL A 1 92 ? -2.530 6.982 -11.949 1.00 67.38 92 VAL A O 1
ATOM 706 N N . SER A 1 93 ? -4.677 7.429 -11.516 1.00 63.56 93 SER A N 1
ATOM 707 C CA . SER A 1 93 ? -4.499 7.428 -10.055 1.00 63.56 93 SER A CA 1
ATOM 708 C C . SER A 1 93 ? -4.626 6.049 -9.412 1.00 63.56 93 SER A C 1
ATOM 710 O O . SER A 1 93 ? -4.224 5.889 -8.262 1.00 63.56 93 SER A O 1
ATOM 712 N N . PHE A 1 94 ? -5.176 5.057 -10.120 1.00 68.44 94 PHE A N 1
ATOM 713 C CA . PHE A 1 94 ? -5.402 3.720 -9.570 1.00 68.44 94 PHE A CA 1
ATOM 714 C C . PHE A 1 94 ? -4.742 2.621 -10.407 1.00 68.44 94 PHE A C 1
ATOM 716 O O . PHE A 1 94 ? -3.814 1.972 -9.924 1.00 68.44 94 PHE A O 1
ATOM 723 N N . PHE A 1 95 ? -5.163 2.413 -11.657 1.00 76.75 95 PHE A N 1
ATOM 724 C CA . PHE A 1 95 ? -4.660 1.292 -12.462 1.00 76.75 95 PHE A CA 1
ATOM 725 C C . PHE A 1 95 ? -3.180 1.449 -12.817 1.00 76.75 95 PHE A C 1
ATOM 727 O O . PHE A 1 95 ? -2.404 0.515 -12.624 1.00 76.75 95 PHE A O 1
ATOM 734 N N . ALA A 1 96 ? -2.754 2.648 -13.205 1.00 72.88 96 ALA A N 1
ATOM 735 C CA . ALA A 1 96 ? -1.347 2.949 -13.430 1.00 72.88 96 ALA A CA 1
ATOM 736 C C . ALA A 1 96 ? -0.486 2.748 -12.171 1.00 72.88 96 ALA A C 1
ATOM 738 O O . ALA A 1 96 ? 0.625 2.231 -12.255 1.00 72.88 96 ALA A O 1
ATOM 739 N N . VAL A 1 97 ? -0.998 3.094 -10.985 1.00 69.25 97 VAL A N 1
ATOM 740 C CA . VAL A 1 97 ? -0.293 2.856 -9.714 1.00 69.25 97 VAL A CA 1
ATOM 741 C C . VAL A 1 97 ? -0.094 1.361 -9.480 1.00 69.25 97 VAL A C 1
ATOM 743 O O . VAL A 1 97 ? 0.987 0.949 -9.056 1.00 69.25 97 VAL A O 1
ATOM 746 N N . VAL A 1 98 ? -1.102 0.539 -9.785 1.00 70.88 98 VAL A N 1
ATOM 747 C CA . VAL A 1 98 ? -1.002 -0.925 -9.713 1.00 70.88 98 VAL A CA 1
ATOM 748 C C . VAL A 1 98 ? 0.030 -1.453 -10.710 1.00 70.88 98 VAL A C 1
ATOM 750 O O . VAL A 1 98 ? 0.886 -2.247 -10.320 1.00 70.88 98 VAL A O 1
ATOM 753 N N . ASP A 1 99 ? 0.007 -0.988 -11.957 1.00 75.12 99 ASP A N 1
ATOM 754 C CA . ASP A 1 99 ? 0.911 -1.455 -13.014 1.00 75.12 99 ASP A CA 1
ATOM 755 C C . ASP A 1 99 ? 2.372 -1.061 -12.761 1.00 75.12 99 ASP A C 1
ATOM 757 O O . ASP A 1 99 ? 3.262 -1.912 -12.844 1.00 75.12 99 ASP A O 1
ATOM 761 N N . VAL A 1 100 ? 2.628 0.192 -12.372 1.00 74.88 100 VAL A N 1
ATOM 762 C CA . VAL A 1 100 ? 3.963 0.682 -11.983 1.00 74.88 100 VAL A CA 1
ATOM 763 C C . VAL A 1 100 ? 4.474 -0.069 -10.765 1.00 74.88 100 VAL A C 1
ATOM 765 O O . VAL A 1 100 ? 5.613 -0.535 -10.753 1.00 74.88 100 V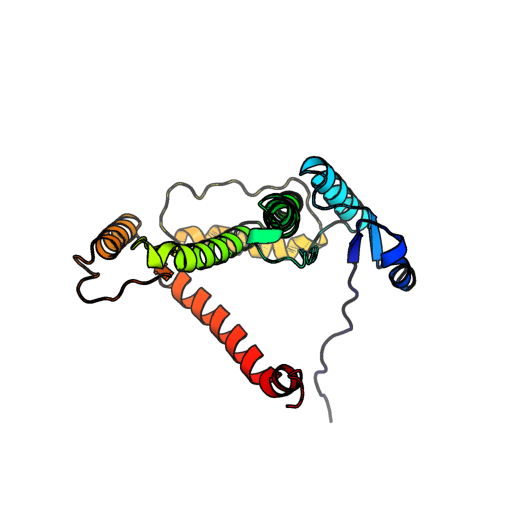AL A O 1
ATOM 768 N N . THR A 1 101 ? 3.623 -0.270 -9.762 1.00 66.94 101 THR A N 1
ATOM 769 C CA . THR A 1 101 ? 4.002 -1.036 -8.576 1.00 66.94 101 THR A CA 1
ATOM 770 C C . THR A 1 101 ? 4.328 -2.482 -8.953 1.00 66.94 101 THR A C 1
ATOM 772 O O . THR A 1 101 ? 5.397 -2.966 -8.603 1.00 66.94 101 THR A O 1
ATOM 775 N N . ASN A 1 102 ? 3.497 -3.163 -9.743 1.00 67.25 102 ASN A N 1
ATOM 776 C CA . ASN A 1 102 ? 3.759 -4.535 -10.193 1.00 67.25 102 ASN A CA 1
ATOM 777 C C . ASN A 1 102 ? 5.022 -4.667 -11.052 1.00 67.25 102 ASN A C 1
ATOM 779 O O . ASN A 1 102 ? 5.678 -5.703 -11.000 1.00 67.25 102 ASN A O 1
ATOM 783 N N . ALA A 1 103 ? 5.367 -3.649 -11.837 1.00 74.00 103 ALA A N 1
ATOM 784 C CA . ALA A 1 103 ? 6.596 -3.634 -12.620 1.00 74.00 103 ALA A CA 1
ATOM 785 C C . ALA A 1 103 ? 7.847 -3.471 -11.740 1.00 74.00 103 ALA A C 1
ATOM 787 O O . ALA A 1 103 ? 8.879 -4.070 -12.026 1.00 74.00 103 ALA A O 1
ATOM 788 N N . VAL A 1 104 ? 7.751 -2.689 -10.661 1.00 71.00 104 VAL A N 1
ATOM 789 C CA . VAL A 1 104 ? 8.866 -2.391 -9.750 1.00 71.00 104 VAL A CA 1
ATOM 790 C C . VAL A 1 104 ? 9.007 -3.429 -8.630 1.00 71.00 104 VAL A C 1
ATOM 792 O O . VAL A 1 104 ? 10.113 -3.692 -8.174 1.00 71.00 104 VAL A O 1
ATOM 795 N N . LEU A 1 105 ? 7.920 -4.067 -8.193 1.00 64.56 105 LEU A N 1
ATOM 796 C CA . LEU A 1 105 ? 7.904 -5.033 -7.087 1.00 64.56 105 LEU A CA 1
ATOM 797 C C . LEU A 1 105 ? 8.809 -6.264 -7.284 1.00 64.56 105 LEU A C 1
ATOM 799 O O . LEU A 1 105 ? 9.433 -6.678 -6.314 1.00 64.56 105 LEU A O 1
ATOM 803 N N . PRO A 1 106 ? 8.980 -6.851 -8.480 1.00 64.31 106 PRO A N 1
ATOM 804 C CA . PRO A 1 106 ? 10.009 -7.871 -8.700 1.00 64.31 106 PRO A CA 1
ATOM 805 C C . PRO A 1 106 ? 11.425 -7.384 -8.348 1.00 64.31 106 PRO A C 1
ATOM 807 O O . PRO A 1 106 ? 12.289 -8.187 -8.007 1.00 64.31 106 PRO A O 1
ATOM 810 N N . HIS A 1 107 ? 11.637 -6.065 -8.358 1.00 60.59 107 HIS A N 1
ATOM 811 C CA . HIS A 1 107 ? 12.864 -5.391 -7.942 1.00 60.59 107 HIS A CA 1
ATOM 812 C C . HIS A 1 107 ? 12.816 -4.860 -6.489 1.00 60.59 107 HIS A C 1
ATOM 814 O O . HIS A 1 107 ? 13.843 -4.430 -5.972 1.00 60.59 107 HIS A O 1
ATOM 820 N N . MET A 1 108 ? 11.668 -4.921 -5.795 1.00 51.84 108 MET A N 1
ATOM 821 C CA . MET A 1 108 ? 11.471 -4.423 -4.422 1.00 51.84 108 MET A CA 1
ATOM 822 C C . MET A 1 108 ? 10.771 -5.454 -3.516 1.00 51.84 108 MET A C 1
ATOM 824 O O . MET A 1 108 ? 9.643 -5.844 -3.765 1.00 51.84 108 MET A O 1
ATOM 828 N N . ARG A 1 109 ? 11.375 -5.826 -2.379 1.00 46.91 109 ARG A N 1
ATOM 829 C CA . ARG A 1 109 ? 10.839 -6.743 -1.331 1.00 46.91 109 ARG A CA 1
ATOM 830 C C . ARG A 1 109 ? 9.284 -6.671 -1.107 1.00 46.91 109 ARG A C 1
ATOM 832 O O . ARG A 1 109 ? 8.840 -5.849 -0.303 1.00 46.91 109 ARG A O 1
ATOM 839 N N . PRO A 1 110 ? 8.412 -7.537 -1.680 1.00 44.81 110 PRO A N 1
ATOM 840 C CA . PRO A 1 110 ? 7.148 -7.083 -2.297 1.00 44.81 110 PRO A CA 1
ATOM 841 C C . PRO A 1 110 ? 5.804 -7.318 -1.558 1.00 44.81 110 PRO A C 1
ATOM 843 O O . PRO A 1 110 ? 4.744 -7.272 -2.179 1.00 44.81 110 PRO A O 1
ATOM 846 N N . HIS A 1 111 ? 5.759 -7.556 -0.243 1.00 46.31 111 HIS A N 1
ATOM 847 C CA . HIS A 1 111 ? 4.480 -7.866 0.443 1.00 46.31 111 HIS A CA 1
ATOM 848 C C . HIS A 1 111 ? 3.765 -6.647 1.068 1.00 46.31 111 HIS A C 1
ATOM 850 O O . HIS A 1 111 ? 2.538 -6.590 1.118 1.00 46.31 111 HIS A O 1
ATOM 856 N N . ALA A 1 112 ? 4.505 -5.663 1.582 1.00 51.66 112 ALA A N 1
ATOM 857 C CA . ALA A 1 112 ? 3.914 -4.613 2.420 1.00 51.66 112 ALA A CA 1
ATOM 858 C C . ALA A 1 112 ? 3.159 -3.534 1.622 1.00 51.66 112 ALA A C 1
ATOM 860 O O . ALA A 1 112 ? 2.111 -3.069 2.067 1.00 51.66 112 ALA A O 1
ATOM 861 N N . ALA A 1 113 ? 3.667 -3.158 0.444 1.00 49.34 113 ALA A N 1
ATOM 862 C CA . ALA A 1 113 ? 3.081 -2.104 -0.387 1.00 49.34 113 ALA A CA 1
ATOM 863 C C . ALA A 1 113 ? 1.703 -2.501 -0.940 1.00 49.34 113 ALA A C 1
ATOM 865 O O . ALA A 1 113 ? 0.739 -1.748 -0.810 1.00 49.34 113 ALA A O 1
ATOM 866 N N . SER A 1 114 ? 1.578 -3.723 -1.467 1.00 49.72 114 SER A N 1
ATOM 867 C CA . SER A 1 114 ? 0.308 -4.245 -1.986 1.00 49.72 114 SER A CA 1
ATOM 868 C C . SER A 1 114 ? -0.756 -4.364 -0.889 1.00 49.72 114 SER A C 1
ATOM 870 O O . SER A 1 114 ? -1.903 -3.963 -1.083 1.00 49.72 114 SER A O 1
ATOM 872 N N . LYS A 1 115 ? -0.379 -4.836 0.307 1.00 61.50 115 LYS A N 1
ATOM 873 C CA . LYS A 1 115 ? -1.288 -4.886 1.463 1.00 61.50 115 LYS A CA 1
ATOM 874 C C . LYS A 1 115 ? -1.690 -3.498 1.963 1.00 61.50 115 LYS A C 1
ATOM 876 O O . LYS A 1 115 ? -2.811 -3.358 2.438 1.00 61.50 115 LYS A O 1
ATOM 881 N N . ALA A 1 116 ? -0.828 -2.488 1.852 1.00 68.06 116 ALA A N 1
ATOM 882 C CA . ALA A 1 116 ? -1.178 -1.113 2.204 1.00 68.06 116 ALA A CA 1
ATOM 883 C C . ALA A 1 116 ? -2.198 -0.509 1.225 1.00 68.06 116 ALA A C 1
ATOM 885 O O . ALA A 1 116 ? -3.176 0.082 1.671 1.00 68.06 116 ALA A O 1
ATOM 886 N N . ALA A 1 117 ? -2.024 -0.723 -0.082 1.00 67.06 117 ALA A N 1
ATOM 887 C CA . ALA A 1 117 ? -2.980 -0.261 -1.092 1.00 67.06 117 ALA A CA 1
ATOM 888 C C . ALA A 1 117 ? -4.377 -0.882 -0.901 1.00 67.06 117 ALA A C 1
ATOM 890 O O . ALA A 1 117 ? -5.386 -0.183 -0.974 1.00 67.06 117 ALA A O 1
ATOM 891 N N . LEU A 1 118 ? -4.439 -2.181 -0.577 1.00 65.06 118 LEU A N 1
ATOM 892 C CA . LEU A 1 118 ? -5.705 -2.866 -0.292 1.00 65.06 118 LEU A CA 1
ATOM 893 C C . LEU A 1 118 ? -6.441 -2.303 0.930 1.00 65.06 118 LEU A C 1
ATOM 895 O O . LEU A 1 118 ? -7.670 -2.298 0.926 1.00 65.06 118 LEU A O 1
ATOM 899 N N . ARG A 1 119 ? -5.719 -1.835 1.960 1.00 73.44 119 ARG A N 1
ATOM 900 C CA . ARG A 1 119 ? -6.345 -1.199 3.133 1.00 73.44 119 ARG A CA 1
ATOM 901 C C . ARG A 1 119 ? -7.088 0.066 2.724 1.00 73.44 119 ARG A C 1
ATOM 903 O O . ARG A 1 119 ? -8.287 0.151 2.946 1.00 73.44 119 ARG A O 1
ATOM 910 N N . VAL A 1 120 ? -6.400 0.964 2.020 1.00 78.94 120 VAL A N 1
ATOM 911 C CA . VAL A 1 120 ? -6.973 2.240 1.572 1.00 78.94 120 VAL A CA 1
ATOM 912 C C . VAL A 1 120 ? -8.177 2.012 0.657 1.00 78.94 120 VAL A C 1
ATOM 914 O O . VAL A 1 120 ? -9.215 2.638 0.841 1.00 78.94 120 VAL A O 1
ATOM 917 N N . LEU A 1 121 ? -8.094 1.057 -0.275 1.00 72.25 121 LEU A N 1
ATOM 918 C CA . LEU A 1 121 ? -9.232 0.709 -1.130 1.00 72.25 121 LEU A CA 1
ATOM 919 C C . LEU A 1 121 ? -10.446 0.231 -0.315 1.00 72.25 121 LEU A C 1
ATOM 921 O O . LEU A 1 121 ? -11.577 0.638 -0.579 1.00 72.25 121 LEU A O 1
ATOM 925 N N . ALA A 1 122 ? -10.224 -0.631 0.679 1.00 69.81 122 ALA A N 1
ATOM 926 C CA . ALA A 1 122 ? -11.292 -1.133 1.537 1.00 69.81 122 ALA A CA 1
ATOM 927 C C . ALA A 1 122 ? -11.876 -0.041 2.455 1.00 69.81 122 ALA A C 1
ATOM 929 O O . ALA A 1 122 ? -13.076 -0.072 2.736 1.00 69.81 122 ALA A O 1
ATOM 930 N N . GLU A 1 123 ? -11.067 0.932 2.883 1.00 81.62 123 GLU A N 1
ATOM 931 C CA . GLU A 1 123 ? -11.524 2.123 3.610 1.00 81.62 123 GLU A CA 1
ATOM 932 C C . GLU A 1 123 ? -12.467 2.971 2.754 1.00 81.62 123 GLU A C 1
ATOM 934 O O . GLU A 1 123 ? -13.567 3.300 3.205 1.00 81.62 123 GLU A O 1
ATOM 939 N N . THR A 1 124 ? -12.082 3.255 1.506 1.00 78.69 124 THR A N 1
ATOM 940 C CA . THR A 1 124 ? -12.925 3.981 0.547 1.00 78.69 124 THR A CA 1
ATOM 941 C C . THR A 1 124 ? -14.248 3.254 0.315 1.00 78.69 124 THR A C 1
ATOM 943 O O . THR A 1 124 ? -15.315 3.838 0.508 1.00 78.69 124 THR A O 1
ATOM 946 N N . LEU A 1 125 ? -14.195 1.952 0.008 1.00 66.94 125 LEU A N 1
ATOM 947 C CA . LEU A 1 125 ? -15.395 1.139 -0.203 1.00 66.94 125 LEU A CA 1
ATOM 948 C C . LEU A 1 125 ? -16.309 1.127 1.025 1.00 66.94 125 LEU A C 1
ATOM 950 O O . LEU A 1 125 ? -17.526 1.157 0.885 1.00 66.94 125 LEU A O 1
ATOM 954 N N . ASN A 1 126 ? -15.757 1.095 2.240 1.00 79.19 126 ASN A N 1
ATOM 955 C CA . ASN A 1 126 ? -16.580 1.101 3.446 1.00 79.19 126 ASN A CA 1
ATOM 956 C C . ASN A 1 126 ? -17.436 2.373 3.560 1.00 79.19 126 ASN A C 1
ATOM 958 O O . ASN A 1 126 ? -18.603 2.289 3.947 1.00 79.19 126 ASN A O 1
ATOM 962 N N . VAL A 1 127 ? -16.881 3.538 3.213 1.00 80.25 127 VAL A N 1
ATOM 963 C CA . VAL A 1 127 ? -17.620 4.812 3.225 1.00 80.25 127 VAL A CA 1
ATOM 964 C C . VAL A 1 127 ? -18.761 4.783 2.205 1.00 80.25 127 VAL A C 1
ATOM 966 O O . VAL A 1 127 ? -19.889 5.138 2.542 1.00 80.25 127 VAL A O 1
ATOM 969 N N . GLU A 1 128 ? -18.495 4.296 0.993 1.00 71.56 128 GLU A N 1
ATOM 970 C CA . GLU A 1 128 ? -19.478 4.222 -0.098 1.00 71.56 128 GLU A CA 1
ATOM 971 C C . GLU A 1 128 ? -20.599 3.206 0.161 1.00 71.56 128 GLU A C 1
ATOM 973 O O . GLU A 1 128 ? -21.743 3.417 -0.238 1.00 71.56 128 GLU A O 1
ATOM 978 N N . LEU A 1 129 ? -20.281 2.100 0.837 1.00 73.19 129 LEU A N 1
ATOM 979 C CA . LEU A 1 129 ? -21.195 0.978 1.048 1.00 73.19 129 LEU A CA 1
ATOM 980 C C . LEU A 1 129 ? -22.084 1.131 2.291 1.00 73.19 129 LEU A C 1
ATOM 982 O O . LEU A 1 129 ? -23.168 0.539 2.350 1.00 73.19 129 LEU A O 1
ATOM 986 N N . THR A 1 130 ? -21.668 1.962 3.254 1.00 80.25 130 THR A N 1
ATOM 987 C CA . THR A 1 130 ? -22.388 2.181 4.520 1.00 80.25 130 THR A CA 1
ATOM 988 C C . THR A 1 130 ? -23.865 2.579 4.328 1.00 80.25 130 THR A C 1
ATOM 990 O O . THR A 1 130 ? -24.713 1.982 4.998 1.00 80.25 130 THR A O 1
ATOM 993 N N . PRO A 1 131 ? -24.240 3.501 3.412 1.00 85.56 131 PRO A N 1
ATOM 994 C CA . PRO A 1 131 ? -25.644 3.877 3.189 1.00 85.56 131 PRO A CA 1
ATOM 995 C C . PRO A 1 131 ? -26.547 2.724 2.727 1.00 85.56 131 PRO A C 1
ATOM 997 O O . PRO A 1 131 ? -27.758 2.774 2.929 1.00 85.56 131 PRO A O 1
ATOM 1000 N N . PHE A 1 132 ? -25.972 1.675 2.135 1.00 76.25 132 PHE A N 1
ATOM 1001 C CA . PHE A 1 132 ? -26.702 0.499 1.654 1.00 76.25 132 PHE A CA 1
ATOM 1002 C C . PHE A 1 132 ? -26.803 -0.615 2.707 1.00 76.25 132 PHE A C 1
ATOM 1004 O O . PHE A 1 132 ? -27.285 -1.707 2.408 1.00 76.25 132 PHE A O 1
ATOM 1011 N N . GLY A 1 133 ? -26.323 -0.373 3.933 1.00 79.88 133 GLY A N 1
ATOM 1012 C CA . GLY A 1 133 ? -26.267 -1.385 4.991 1.00 79.88 133 GLY A CA 1
ATOM 1013 C C . GLY A 1 133 ? -25.215 -2.473 4.746 1.00 79.88 133 GLY A C 1
ATOM 1014 O O . GLY A 1 133 ? -25.235 -3.505 5.419 1.00 79.88 133 GLY A O 1
ATOM 1015 N N . ILE A 1 134 ? -24.295 -2.256 3.801 1.00 76.56 134 ILE A N 1
ATOM 1016 C CA . ILE A 1 134 ? -23.180 -3.159 3.504 1.00 76.56 134 ILE A CA 1
ATOM 1017 C C . ILE A 1 134 ? -21.963 -2.697 4.308 1.00 76.56 134 ILE A C 1
ATOM 1019 O O . ILE A 1 134 ? -21.680 -1.505 4.404 1.00 76.56 134 ILE A O 1
ATOM 1023 N N . ARG A 1 135 ? -21.248 -3.648 4.912 1.00 74.81 135 ARG A N 1
ATOM 1024 C CA . ARG A 1 135 ? -20.147 -3.369 5.838 1.00 74.81 135 ARG A CA 1
ATOM 1025 C C . ARG A 1 135 ? -18.863 -4.055 5.380 1.00 74.81 135 ARG A C 1
ATOM 1027 O O . ARG A 1 135 ? -18.902 -5.233 5.027 1.00 74.81 135 ARG A O 1
ATOM 1034 N N . SER A 1 136 ? -17.740 -3.342 5.440 1.00 76.00 136 SER A N 1
ATOM 1035 C CA . SER A 1 136 ? -16.416 -3.869 5.085 1.00 76.00 136 SER A CA 1
ATOM 1036 C C . SER A 1 136 ? -15.603 -4.225 6.328 1.00 76.00 136 SER A C 1
ATOM 1038 O O . SER A 1 136 ? -15.714 -3.564 7.363 1.00 76.00 136 SER A O 1
ATOM 1040 N N . LEU A 1 137 ? -14.771 -5.263 6.214 1.00 84.06 137 LEU A N 1
ATOM 1041 C CA . LEU A 1 137 ? -13.871 -5.728 7.269 1.00 84.06 137 LEU A CA 1
ATOM 1042 C C . LEU A 1 137 ? -12.474 -5.985 6.691 1.00 84.06 137 LEU A C 1
ATOM 1044 O O . LEU A 1 137 ? -12.297 -6.834 5.818 1.00 84.06 137 LEU A O 1
ATOM 1048 N N . ILE A 1 138 ? -11.478 -5.273 7.208 1.00 85.56 138 ILE A N 1
ATOM 1049 C CA . ILE A 1 138 ? -10.060 -5.423 6.884 1.00 85.56 138 ILE A CA 1
ATOM 1050 C C . ILE A 1 138 ? -9.428 -6.316 7.949 1.00 85.56 138 ILE A C 1
ATOM 1052 O O . ILE A 1 138 ? -9.285 -5.923 9.107 1.00 85.56 138 ILE A O 1
ATOM 1056 N N . VAL A 1 139 ? -9.035 -7.525 7.556 1.00 83.69 139 VAL A N 1
ATOM 1057 C CA . VAL A 1 139 ? -8.384 -8.490 8.450 1.00 83.69 139 VAL A CA 1
ATOM 1058 C C . VAL A 1 139 ? -6.873 -8.394 8.295 1.00 83.69 139 VAL A C 1
ATOM 1060 O O . VAL A 1 139 ? -6.340 -8.501 7.188 1.00 83.69 139 VAL A O 1
ATOM 1063 N N . GLU A 1 140 ? -6.174 -8.212 9.413 1.00 84.19 140 GLU A N 1
ATOM 1064 C CA . GLU A 1 140 ? -4.731 -7.966 9.434 1.00 84.19 140 GLU A CA 1
ATOM 1065 C C . GLU A 1 140 ? -4.027 -9.035 10.275 1.00 84.19 140 GLU A C 1
ATOM 1067 O O . GLU A 1 140 ? -3.747 -8.824 11.459 1.00 84.19 140 GLU A O 1
ATOM 1072 N N . PRO A 1 141 ? -3.781 -10.220 9.690 1.00 77.06 141 PRO A N 1
ATOM 1073 C CA . PRO A 1 141 ? -3.174 -11.321 10.412 1.00 77.06 141 PRO A CA 1
ATOM 1074 C C . PRO A 1 141 ? -1.686 -11.073 10.676 1.00 77.06 141 PRO A C 1
ATOM 1076 O O . PRO A 1 141 ? -0.948 -10.601 9.809 1.00 77.06 141 PRO A O 1
ATOM 1079 N N . GLY A 1 142 ? -1.244 -11.445 11.876 1.00 72.12 142 GLY A N 1
ATOM 1080 C CA . GLY A 1 142 ? 0.164 -11.640 12.203 1.00 72.12 142 GLY A CA 1
ATOM 1081 C C . GLY A 1 142 ? 0.689 -12.975 11.667 1.00 72.12 142 GLY A C 1
ATOM 1082 O O . GLY A 1 142 ? 0.146 -13.563 10.735 1.00 72.12 142 GLY A O 1
ATOM 1083 N N . GLY A 1 143 ? 1.763 -13.480 12.267 1.00 68.19 143 GLY A N 1
ATOM 1084 C CA . GLY A 1 143 ? 2.314 -14.785 11.909 1.00 68.19 143 GLY A CA 1
ATOM 1085 C C . GLY A 1 143 ? 1.446 -15.954 12.384 1.00 68.19 143 GLY A C 1
ATOM 1086 O O . GLY A 1 143 ? 1.316 -16.176 13.590 1.00 68.19 143 GLY A O 1
ATOM 1087 N N . PHE A 1 144 ? 0.897 -16.727 11.445 1.00 68.00 144 PHE A N 1
ATOM 1088 C CA . PHE A 1 144 ? 0.126 -17.946 11.709 1.00 68.00 144 PHE A CA 1
ATOM 1089 C C . PHE A 1 144 ? 0.906 -19.194 11.304 1.00 68.00 144 PHE A C 1
ATOM 1091 O O . PHE A 1 144 ? 1.595 -19.204 10.282 1.00 68.00 144 PHE A O 1
ATOM 1098 N N . ARG A 1 145 ? 0.749 -20.274 12.077 1.00 63.06 145 ARG A N 1
ATOM 1099 C CA . ARG A 1 145 ? 1.306 -21.587 11.727 1.00 63.06 145 ARG A CA 1
ATOM 1100 C C . ARG A 1 145 ? 0.573 -22.126 10.503 1.00 63.06 145 ARG A C 1
ATOM 1102 O O . ARG A 1 145 ? -0.541 -22.630 10.611 1.00 63.06 145 ARG A O 1
ATOM 1109 N N . THR A 1 146 ? 1.179 -21.984 9.334 1.00 47.84 146 THR A N 1
ATOM 1110 C CA . THR A 1 146 ? 0.648 -22.509 8.074 1.00 47.84 146 THR A CA 1
ATOM 1111 C C . THR A 1 146 ? 1.747 -23.291 7.365 1.00 47.84 146 THR A C 1
ATOM 1113 O O . THR A 1 146 ? 2.900 -22.870 7.354 1.00 47.84 146 THR A O 1
ATOM 1116 N N . ASN A 1 147 ? 1.398 -24.432 6.763 1.00 41.12 147 ASN A N 1
ATOM 1117 C CA . ASN A 1 147 ? 2.339 -25.316 6.056 1.00 41.12 147 ASN A CA 1
ATOM 1118 C C . ASN A 1 147 ? 2.877 -24.727 4.729 1.00 41.12 147 ASN A C 1
ATOM 1120 O O . ASN A 1 147 ? 3.563 -25.422 3.986 1.00 41.12 147 ASN A O 1
ATOM 1124 N N . SER A 1 148 ? 2.564 -23.467 4.408 1.00 40.25 148 SER A N 1
ATOM 1125 C CA . SER A 1 148 ? 2.652 -22.917 3.046 1.00 40.25 148 SER A CA 1
ATOM 1126 C C . SER A 1 148 ? 3.672 -21.787 2.868 1.00 40.25 148 SER A C 1
ATOM 1128 O O . SER A 1 148 ? 3.702 -21.161 1.815 1.00 40.25 148 SER A O 1
ATOM 1130 N N . LEU A 1 149 ? 4.506 -21.494 3.868 1.00 46.22 149 LEU A N 1
ATOM 1131 C CA . LEU A 1 149 ? 5.505 -20.416 3.781 1.00 46.22 149 LEU A CA 1
ATOM 1132 C C . LEU A 1 149 ? 6.852 -20.850 3.182 1.00 46.22 149 LEU A C 1
ATOM 1134 O O . LEU A 1 149 ? 7.754 -20.026 3.071 1.00 46.22 149 LEU A O 1
ATOM 1138 N N . GLY A 1 150 ? 6.983 -22.112 2.762 1.00 43.44 150 GLY A N 1
ATOM 1139 C CA . GLY A 1 150 ? 8.177 -22.672 2.116 1.00 43.44 150 GLY A CA 1
ATOM 1140 C C . GLY A 1 150 ? 8.400 -22.187 0.680 1.00 43.44 150 GLY A C 1
ATOM 1141 O O . GLY A 1 150 ? 8.751 -22.984 -0.186 1.00 43.44 150 GLY A O 1
ATOM 1142 N N . LEU A 1 151 ? 8.155 -20.905 0.406 1.00 45.94 151 LEU A N 1
ATOM 1143 C CA . LEU A 1 151 ? 8.526 -20.306 -0.867 1.00 45.94 151 LEU A CA 1
ATOM 1144 C C . LEU A 1 151 ? 10.057 -20.154 -0.898 1.00 45.94 151 LEU A C 1
ATOM 1146 O O . LEU A 1 151 ? 10.629 -19.628 0.061 1.00 45.94 151 LEU A O 1
ATOM 1150 N N . PRO A 1 152 ? 10.735 -20.633 -1.955 1.00 47.84 152 PRO A N 1
ATOM 1151 C CA . PRO A 1 152 ? 12.183 -20.529 -2.054 1.00 47.84 152 PRO A CA 1
ATOM 1152 C C . PRO A 1 152 ? 12.609 -19.059 -2.092 1.00 47.84 152 PRO A C 1
ATOM 1154 O O . PRO A 1 152 ? 11.930 -18.211 -2.671 1.00 47.84 152 PRO A O 1
ATOM 1157 N N . TRP A 1 153 ? 13.751 -18.758 -1.473 1.00 49.41 153 TRP A N 1
ATOM 1158 C CA . TRP A 1 153 ? 14.380 -17.449 -1.599 1.00 49.41 153 TRP A CA 1
ATOM 1159 C C . TRP A 1 153 ? 14.826 -17.251 -3.053 1.00 49.41 153 TRP A C 1
ATOM 1161 O O . TRP A 1 153 ? 15.644 -18.017 -3.558 1.00 49.41 153 TRP A O 1
ATOM 1171 N N . THR A 1 154 ? 14.274 -16.250 -3.734 1.00 49.59 154 THR A N 1
ATOM 1172 C CA . THR A 1 154 ? 14.581 -15.973 -5.143 1.00 49.59 154 THR A CA 1
ATOM 1173 C C . THR A 1 154 ? 15.928 -15.251 -5.276 1.00 49.59 154 THR A C 1
ATOM 1175 O O . THR A 1 154 ? 16.148 -14.221 -4.637 1.00 49.59 154 THR A O 1
ATOM 1178 N N . GLU A 1 155 ? 16.831 -15.772 -6.115 1.00 52.69 155 GLU A N 1
ATOM 1179 C CA . GLU A 1 155 ? 18.180 -15.224 -6.366 1.00 52.69 155 GLU A CA 1
ATOM 1180 C C . GLU A 1 155 ? 18.414 -14.961 -7.863 1.00 52.69 155 GLU A C 1
ATOM 1182 O O . GLU A 1 155 ? 19.348 -15.473 -8.468 1.00 52.69 155 GLU A O 1
ATOM 1187 N N . GLU A 1 156 ? 17.534 -14.180 -8.491 1.00 44.00 156 GLU A N 1
ATOM 1188 C CA . GLU A 1 156 ? 17.586 -13.936 -9.944 1.00 44.00 156 GLU A CA 1
ATOM 1189 C C . GLU A 1 156 ? 18.619 -12.874 -10.355 1.00 44.00 156 GLU A C 1
ATOM 1191 O O . GLU A 1 156 ? 19.140 -12.908 -11.468 1.00 44.00 156 GLU A O 1
ATOM 1196 N N . SER A 1 157 ? 18.936 -11.916 -9.479 1.00 47.78 157 SER A N 1
ATOM 1197 C CA . SER A 1 157 ? 19.949 -10.877 -9.722 1.00 47.78 157 SER A CA 1
ATOM 1198 C C . SER A 1 157 ? 20.480 -10.348 -8.391 1.00 47.78 157 SER A C 1
ATOM 1200 O O . SER A 1 157 ? 19.810 -9.587 -7.694 1.00 47.78 157 SER A O 1
ATOM 1202 N N . LEU A 1 158 ? 21.671 -10.800 -7.999 1.00 53.91 158 LEU A N 1
ATOM 1203 C CA . LEU A 1 158 ? 22.298 -10.403 -6.741 1.00 53.91 158 LEU A CA 1
ATOM 1204 C C . LEU A 1 158 ? 23.068 -9.089 -6.924 1.00 53.91 158 LEU A C 1
ATOM 1206 O O . LEU A 1 158 ? 23.919 -8.982 -7.801 1.00 53.91 158 LEU A O 1
ATOM 1210 N N . ILE A 1 159 ? 22.787 -8.110 -6.066 1.00 67.94 159 ILE A N 1
ATOM 1211 C CA . ILE A 1 159 ? 23.544 -6.856 -5.961 1.00 67.94 159 ILE A CA 1
ATOM 1212 C C . ILE A 1 159 ? 24.496 -6.992 -4.773 1.00 67.94 159 ILE A C 1
ATOM 1214 O O . ILE A 1 159 ? 24.031 -7.221 -3.654 1.00 67.94 159 ILE A O 1
ATOM 1218 N N . SER A 1 160 ? 25.802 -6.853 -4.994 1.00 62.53 160 SER A N 1
ATOM 1219 C CA . SER A 1 160 ? 26.826 -7.067 -3.958 1.00 62.53 160 SER A CA 1
ATOM 1220 C C . SER A 1 160 ? 26.649 -6.162 -2.734 1.00 62.53 160 SER A C 1
ATOM 1222 O O . SER A 1 160 ? 26.803 -6.605 -1.599 1.00 62.53 160 SER A O 1
ATOM 1224 N N . ASP A 1 161 ? 26.229 -4.911 -2.931 1.00 66.88 161 ASP A N 1
ATOM 1225 C CA . ASP A 1 161 ? 26.036 -3.941 -1.839 1.00 66.88 161 ASP A CA 1
ATOM 1226 C C . ASP A 1 161 ? 24.909 -4.351 -0.878 1.00 66.88 161 ASP A C 1
ATOM 1228 O O . ASP A 1 161 ? 24.859 -3.940 0.282 1.00 66.88 161 ASP A O 1
ATOM 1232 N N . TYR A 1 162 ? 24.019 -5.228 -1.342 1.00 63.69 162 TYR A N 1
ATOM 1233 C CA . TYR A 1 162 ? 22.936 -5.783 -0.548 1.00 63.69 162 TYR A CA 1
ATOM 1234 C C . TYR A 1 162 ? 23.328 -7.049 0.203 1.00 63.69 162 TYR A C 1
ATOM 1236 O O . TYR A 1 162 ? 22.488 -7.560 0.939 1.00 63.69 162 TYR A O 1
ATOM 1244 N N . ASP A 1 163 ? 24.543 -7.576 0.056 1.00 71.56 163 ASP A N 1
ATOM 1245 C CA . ASP A 1 163 ? 24.916 -8.876 0.621 1.00 71.56 163 ASP A CA 1
ATOM 1246 C C . ASP A 1 163 ? 24.736 -8.898 2.145 1.00 71.56 163 ASP A C 1
ATOM 1248 O O . ASP A 1 163 ? 24.045 -9.768 2.675 1.00 71.56 163 ASP A O 1
ATOM 1252 N N . GLN A 1 164 ? 25.215 -7.877 2.862 1.00 75.50 164 GLN A N 1
ATOM 1253 C CA . GLN A 1 164 ? 25.046 -7.801 4.318 1.00 75.50 164 GLN A CA 1
ATOM 1254 C C . GLN A 1 164 ? 23.565 -7.702 4.736 1.00 75.50 164 GLN A C 1
ATOM 1256 O O . GLN A 1 164 ? 23.121 -8.353 5.690 1.00 75.50 164 GLN A O 1
ATOM 1261 N N . LEU A 1 165 ? 22.771 -6.911 4.007 1.00 68.00 165 LEU A N 1
ATOM 1262 C CA . LEU A 1 165 ? 21.335 -6.753 4.252 1.00 68.00 165 LEU A CA 1
ATOM 1263 C C . LEU A 1 165 ? 20.543 -8.014 3.867 1.00 68.00 165 LEU A C 1
ATOM 1265 O O . LEU A 1 165 ? 19.501 -8.300 4.468 1.00 68.00 165 LEU A O 1
ATOM 1269 N N . ARG A 1 166 ? 21.012 -8.760 2.865 1.00 78.25 166 ARG A N 1
ATOM 1270 C CA . ARG A 1 166 ? 20.451 -10.028 2.401 1.00 78.25 166 ARG A CA 1
ATOM 1271 C C . ARG A 1 166 ? 20.689 -11.106 3.439 1.00 78.25 166 ARG A C 1
ATOM 1273 O O . ARG A 1 166 ? 19.718 -11.737 3.834 1.00 78.25 166 ARG A O 1
ATOM 1280 N N . GLU A 1 167 ? 21.908 -11.243 3.947 1.00 75.12 167 GLU A N 1
ATOM 1281 C CA . GLU A 1 167 ? 22.231 -12.214 4.998 1.00 75.12 167 GLU A CA 1
ATOM 1282 C C . GLU A 1 167 ? 21.478 -11.910 6.298 1.00 75.12 167 GLU A C 1
ATOM 1284 O O . GLU A 1 167 ? 20.855 -12.798 6.882 1.00 75.12 167 GLU A O 1
ATOM 1289 N N . THR A 1 168 ? 21.399 -10.634 6.692 1.00 71.38 168 THR A N 1
ATOM 1290 C CA . THR A 1 168 ? 20.592 -10.213 7.852 1.00 71.38 168 THR A CA 1
ATOM 1291 C C . THR A 1 168 ? 19.108 -10.540 7.662 1.00 71.38 168 THR A C 1
ATOM 1293 O O . THR A 1 168 ? 18.438 -11.009 8.585 1.00 71.38 168 THR A O 1
ATOM 1296 N N . ALA A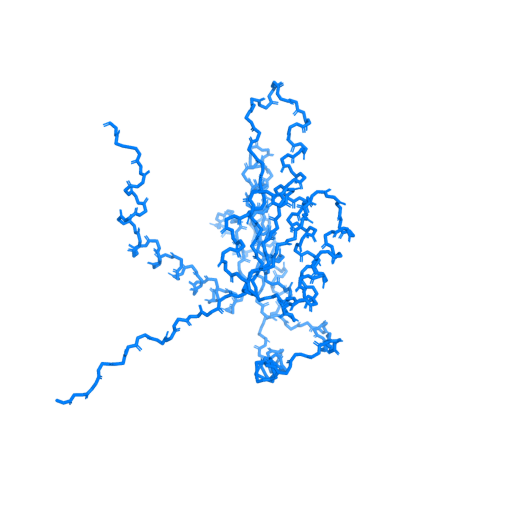 1 169 ? 18.567 -10.307 6.464 1.00 64.50 169 ALA A N 1
ATOM 1297 C CA . ALA A 1 169 ? 17.177 -10.625 6.165 1.00 64.50 169 ALA A CA 1
ATOM 1298 C C . ALA A 1 169 ? 16.932 -12.135 6.104 1.00 64.50 169 ALA A C 1
ATOM 1300 O O . ALA A 1 169 ? 15.968 -12.590 6.709 1.00 64.50 169 ALA A O 1
ATOM 1301 N N . LYS A 1 170 ? 17.797 -12.915 5.448 1.00 66.44 170 LYS A N 1
ATOM 1302 C CA . LYS A 1 170 ? 17.713 -14.381 5.393 1.00 66.44 170 LYS A CA 1
ATOM 1303 C C . LYS A 1 170 ? 17.717 -14.980 6.797 1.00 66.44 170 LYS A C 1
ATOM 1305 O O . LYS A 1 170 ? 16.823 -15.760 7.105 1.00 66.44 170 LYS A O 1
ATOM 1310 N N . ALA A 1 171 ? 18.636 -14.546 7.663 1.00 69.06 171 ALA A N 1
ATOM 1311 C CA . ALA A 1 171 ? 18.694 -14.976 9.061 1.00 69.06 171 ALA A CA 1
ATOM 1312 C C . ALA A 1 171 ? 17.429 -14.594 9.850 1.00 69.06 171 ALA A C 1
ATOM 1314 O O . ALA A 1 171 ? 16.936 -15.369 10.667 1.00 69.06 171 ALA A O 1
ATOM 1315 N N . ARG A 1 172 ? 16.867 -13.407 9.586 1.00 64.94 172 ARG A N 1
ATOM 1316 C CA . ARG A 1 172 ? 15.602 -12.978 10.192 1.00 64.94 172 ARG A CA 1
ATOM 1317 C C . ARG A 1 172 ? 14.424 -13.816 9.698 1.00 64.94 172 ARG A C 1
ATOM 1319 O O . ARG A 1 172 ? 13.597 -14.206 10.507 1.00 64.94 172 ARG A O 1
ATOM 1326 N N . PHE A 1 173 ? 14.318 -14.085 8.400 1.00 58.66 173 PHE A N 1
ATOM 1327 C CA . PHE A 1 173 ? 13.174 -14.790 7.820 1.00 58.66 173 PHE A CA 1
ATOM 1328 C C . PHE A 1 173 ? 13.205 -16.301 8.077 1.00 58.66 173 PHE A C 1
ATOM 1330 O O . PHE A 1 173 ? 12.140 -16.882 8.282 1.00 58.66 173 PHE A O 1
ATOM 1337 N N . SER A 1 174 ? 14.386 -16.924 8.145 1.00 59.25 174 SER A N 1
ATOM 1338 C CA . SER A 1 174 ? 14.519 -18.358 8.432 1.00 59.25 174 SER A CA 1
ATOM 1339 C C . SER A 1 174 ? 14.059 -18.735 9.846 1.00 59.25 174 SER A C 1
ATOM 1341 O O . SER A 1 174 ? 13.476 -19.798 10.019 1.00 59.25 174 SER A O 1
ATOM 1343 N N . GLY A 1 175 ? 14.239 -17.857 10.842 1.00 56.34 175 GLY A N 1
ATOM 1344 C CA . GLY A 1 175 ? 13.802 -18.096 12.230 1.00 56.34 175 GLY A CA 1
ATOM 1345 C C . GLY A 1 175 ? 12.389 -17.604 12.574 1.00 56.34 175 GLY A C 1
ATOM 1346 O O . GLY A 1 175 ? 11.886 -17.858 13.668 1.00 56.34 175 GLY A O 1
ATOM 1347 N N . VAL A 1 176 ? 11.731 -16.873 11.670 1.00 58.62 176 VAL A N 1
ATOM 1348 C CA . VAL A 1 176 ? 10.437 -16.229 11.951 1.00 58.62 176 VAL A CA 1
ATOM 1349 C C . VAL A 1 176 ? 9.274 -17.228 11.916 1.00 58.62 176 VAL A C 1
ATOM 1351 O O . VAL A 1 176 ? 8.366 -17.106 12.737 1.00 58.62 176 VAL A O 1
ATOM 1354 N N . SER A 1 177 ? 9.327 -18.252 11.058 1.00 55.09 177 SER A N 1
ATOM 1355 C CA . SER A 1 177 ? 8.277 -19.283 10.964 1.00 55.09 177 SER A CA 1
ATOM 1356 C C . SER A 1 177 ? 8.068 -20.021 12.293 1.00 55.09 177 SER A C 1
ATOM 1358 O O . SER A 1 177 ? 6.936 -20.183 12.751 1.00 55.09 177 SER A O 1
ATOM 1360 N N . ASP A 1 178 ? 9.168 -20.354 12.972 1.00 59.44 178 ASP A N 1
ATOM 1361 C CA . ASP A 1 178 ? 9.158 -21.108 14.232 1.00 59.44 178 ASP A CA 1
ATOM 1362 C C . ASP A 1 178 ? 8.642 -20.268 15.410 1.00 59.44 178 ASP A C 1
ATOM 1364 O O . ASP A 1 178 ? 8.179 -20.791 16.425 1.00 59.44 178 ASP A O 1
ATOM 1368 N N . SER A 1 179 ? 8.682 -18.940 15.262 1.00 62.62 179 SER A N 1
ATOM 1369 C CA . SER A 1 179 ? 8.194 -17.981 16.252 1.00 62.62 179 SER A CA 1
ATOM 1370 C C . SER A 1 179 ? 6.687 -17.716 16.153 1.00 62.62 179 SER A C 1
ATOM 1372 O O . SER A 1 179 ? 6.115 -17.092 17.051 1.00 62.62 179 SER A O 1
ATOM 1374 N N . PHE A 1 180 ? 6.021 -18.191 15.094 1.00 68.38 180 PHE A N 1
ATOM 1375 C CA . PHE A 1 180 ? 4.601 -17.941 14.874 1.00 68.38 180 PHE A CA 1
ATOM 1376 C C . PHE A 1 180 ? 3.725 -18.689 15.880 1.00 68.38 180 PHE A C 1
ATOM 1378 O O . PHE A 1 180 ? 3.715 -19.920 15.987 1.00 68.38 180 PHE A O 1
ATOM 1385 N N . ARG A 1 181 ? 2.954 -17.903 16.636 1.00 73.56 181 ARG A N 1
ATOM 1386 C CA . ARG A 1 181 ? 2.036 -18.387 17.675 1.00 73.56 181 ARG A CA 1
ATOM 1387 C C . ARG A 1 181 ? 0.570 -18.362 17.242 1.00 73.56 181 ARG A C 1
ATOM 1389 O O . ARG A 1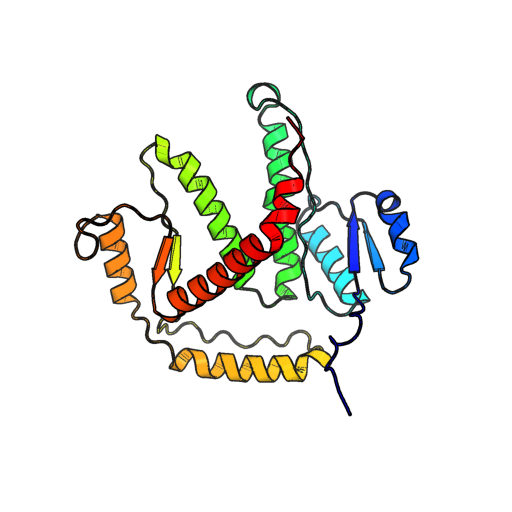 181 ? -0.260 -18.898 17.969 1.00 73.56 181 ARG A O 1
ATOM 1396 N N . GLY A 1 182 ? 0.253 -17.766 16.089 1.00 77.94 182 GLY A N 1
ATOM 1397 C CA . GLY A 1 182 ? -1.116 -17.656 15.591 1.00 77.94 182 GLY A CA 1
ATOM 1398 C C . GLY A 1 182 ? -1.730 -19.015 15.248 1.00 77.94 182 GLY A C 1
ATOM 1399 O O . GLY A 1 182 ? -1.108 -19.828 14.559 1.00 77.94 182 GLY A O 1
ATOM 1400 N N . ASP A 1 183 ? -2.965 -19.226 15.706 1.00 83.06 183 ASP A N 1
ATOM 1401 C CA . ASP A 1 183 ? -3.802 -20.397 15.428 1.00 83.06 183 ASP A CA 1
ATOM 1402 C C . ASP A 1 183 ? -4.861 -20.045 14.359 1.00 83.06 183 ASP A C 1
ATOM 1404 O O . ASP A 1 183 ? -5.757 -19.240 14.641 1.00 83.06 183 ASP A O 1
ATOM 1408 N N . PRO A 1 184 ? -4.773 -20.611 13.137 1.00 73.88 184 PRO A N 1
ATOM 1409 C CA . PRO A 1 184 ? -5.702 -20.297 12.054 1.00 73.88 184 PRO A CA 1
ATOM 1410 C C . PRO A 1 184 ? -7.163 -20.627 12.376 1.00 73.88 184 PRO A C 1
ATOM 1412 O O . PRO A 1 184 ? -8.055 -19.905 11.935 1.00 73.88 184 PRO A O 1
ATOM 1415 N N . ALA A 1 185 ? -7.425 -21.686 13.152 1.00 81.50 185 ALA A N 1
ATOM 1416 C CA . ALA A 1 185 ? -8.791 -22.088 13.482 1.00 81.50 185 ALA A CA 1
ATOM 1417 C C . ALA A 1 185 ? -9.456 -21.042 14.383 1.00 81.50 185 ALA A C 1
ATOM 1419 O O . ALA A 1 185 ? -10.562 -20.589 14.094 1.00 81.50 185 ALA A O 1
ATOM 1420 N N . LYS A 1 186 ? -8.729 -20.571 15.403 1.00 88.06 186 LYS A N 1
ATOM 1421 C CA . LYS A 1 186 ? -9.202 -19.497 16.290 1.00 88.06 186 LYS A CA 1
ATOM 1422 C C . LYS A 1 186 ? -9.403 -18.173 15.556 1.00 88.06 186 LYS A C 1
ATOM 1424 O O . LYS A 1 186 ? -10.338 -17.442 15.867 1.00 88.06 186 LYS A O 1
ATOM 1429 N N . ALA A 1 187 ? -8.544 -17.855 14.585 1.00 82.31 187 ALA A N 1
ATOM 1430 C CA . ALA A 1 187 ? -8.709 -16.658 13.761 1.00 82.31 187 ALA A CA 1
ATOM 1431 C C . ALA A 1 187 ? -9.992 -16.708 12.921 1.00 82.31 187 ALA A C 1
ATOM 1433 O O . ALA A 1 187 ? -10.708 -15.710 12.835 1.00 82.31 187 ALA A O 1
ATOM 1434 N N . MET A 1 188 ? -10.309 -17.869 12.340 1.00 82.94 188 MET A N 1
ATOM 1435 C CA . MET A 1 188 ? -11.536 -18.048 11.562 1.00 82.94 188 MET A CA 1
ATOM 1436 C C . MET A 1 188 ? -12.791 -18.055 12.435 1.00 82.94 188 MET A C 1
ATOM 1438 O O . MET A 1 188 ? -13.792 -17.463 12.041 1.00 82.94 188 MET A O 1
ATOM 1442 N N . GLU A 1 189 ? -12.736 -18.666 13.618 1.00 87.81 189 GLU A N 1
ATOM 1443 C CA . GLU A 1 189 ? -13.829 -18.618 14.597 1.00 87.81 189 GLU A CA 1
ATOM 1444 C C . GLU A 1 189 ? -14.141 -17.169 14.995 1.00 87.81 189 GLU A C 1
ATOM 1446 O O . GLU A 1 189 ? -15.280 -16.723 14.864 1.00 87.81 189 GLU A O 1
ATOM 1451 N N . LEU A 1 190 ? -13.111 -16.388 15.344 1.00 89.62 190 LEU A N 1
ATOM 1452 C CA . LEU A 1 190 ? -13.262 -14.965 15.650 1.00 89.62 190 LEU A CA 1
ATOM 1453 C C . LEU A 1 190 ? -13.837 -14.170 14.467 1.00 89.62 190 LEU A C 1
ATOM 1455 O O . LEU A 1 190 ? -14.660 -13.279 14.663 1.00 89.62 190 LEU A O 1
ATOM 1459 N N . LEU A 1 191 ? -13.412 -14.468 13.238 1.00 82.75 191 LEU A N 1
ATOM 1460 C CA . LEU A 1 191 ? -13.929 -13.801 12.043 1.00 82.75 191 LEU A CA 1
ATOM 1461 C C . LEU A 1 191 ? -15.430 -14.057 11.856 1.00 82.75 191 LEU A C 1
ATOM 1463 O O . LEU A 1 191 ? -16.175 -13.123 11.558 1.00 82.75 191 LEU A O 1
ATOM 1467 N N . VAL A 1 192 ? -15.878 -15.301 12.051 1.00 84.19 192 VAL A N 1
ATOM 1468 C CA . VAL A 1 192 ? -17.301 -15.667 11.973 1.00 84.19 192 VAL A CA 1
ATOM 1469 C C . VAL A 1 192 ? -18.099 -14.963 13.068 1.00 84.19 192 VAL A C 1
ATOM 1471 O O . VAL A 1 192 ? -19.137 -14.368 12.764 1.00 84.19 192 VAL A O 1
ATOM 1474 N N . ASP A 1 193 ? -17.588 -14.965 14.300 1.00 91.38 193 ASP A N 1
ATOM 1475 C CA . ASP A 1 193 ? -18.190 -14.266 15.437 1.00 91.38 193 ASP A CA 1
ATOM 1476 C C . ASP A 1 193 ? -18.376 -12.772 15.136 1.00 91.38 193 ASP A C 1
ATOM 1478 O O . ASP A 1 193 ? -19.474 -12.239 15.303 1.00 91.38 193 ASP A O 1
ATOM 1482 N N . VAL A 1 194 ? -17.344 -12.098 14.608 1.00 89.12 194 VAL A N 1
ATOM 1483 C CA . VAL A 1 194 ? -17.395 -10.669 14.240 1.00 89.12 194 VAL A CA 1
ATOM 1484 C C . VAL A 1 194 ? -18.432 -10.392 13.152 1.00 89.12 194 VAL A C 1
ATOM 1486 O O . VAL A 1 194 ? -19.189 -9.426 13.262 1.00 89.12 194 VAL A O 1
ATOM 1489 N N . VAL A 1 195 ? -18.499 -11.228 12.113 1.00 83.25 195 VAL A N 1
ATOM 1490 C CA . VAL A 1 195 ? -19.461 -11.045 11.013 1.00 83.25 195 VAL A CA 1
ATOM 1491 C C . VAL A 1 195 ? -20.904 -11.206 11.500 1.00 83.25 195 VAL A C 1
ATOM 1493 O O . VAL A 1 195 ? -21.782 -10.456 11.064 1.00 83.25 195 VAL A O 1
ATOM 1496 N N . ARG A 1 196 ? -21.150 -12.153 12.412 1.00 85.56 196 ARG A N 1
ATOM 1497 C CA . ARG A 1 196 ? -22.486 -12.437 12.961 1.00 85.56 196 ARG A CA 1
ATOM 1498 C C . ARG A 1 196 ? -22.872 -11.551 14.146 1.00 85.56 196 ARG A C 1
ATOM 1500 O O . ARG A 1 196 ? -24.057 -11.415 14.426 1.00 85.56 196 ARG A O 1
ATOM 1507 N N . GLY A 1 197 ? -21.902 -10.931 14.817 1.00 89.12 197 GLY A N 1
ATOM 1508 C CA . GLY A 1 197 ? -22.129 -10.257 16.099 1.00 89.12 197 GLY A CA 1
ATOM 1509 C C . GLY A 1 197 ? -22.428 -11.241 17.236 1.00 89.12 197 GLY A C 1
ATOM 1510 O O . GLY A 1 197 ? -23.132 -10.898 18.183 1.00 89.12 197 GLY A O 1
ATOM 1511 N N . GLU A 1 198 ? -21.918 -12.466 17.124 1.00 91.94 198 GLU A N 1
ATOM 1512 C CA . GLU A 1 198 ? -22.151 -13.582 18.045 1.00 91.94 198 GLU A CA 1
ATOM 1513 C C . GLU A 1 198 ? -20.848 -13.968 18.767 1.00 91.94 198 GLU A C 1
ATOM 1515 O O . GLU A 1 198 ? -19.807 -13.335 18.579 1.00 91.94 198 GLU A O 1
ATOM 1520 N N . GLY A 1 199 ? -20.914 -14.975 19.645 1.00 94.19 199 GLY A N 1
ATOM 1521 C CA . GLY A 1 199 ? -19.744 -15.534 20.325 1.00 94.19 199 GLY A CA 1
ATOM 1522 C C . GLY A 1 199 ? -18.881 -14.476 21.019 1.00 94.19 199 GLY A C 1
ATOM 1523 O O . GLY A 1 199 ? -19.353 -13.716 21.868 1.00 94.19 199 GLY A O 1
ATOM 1524 N N . GLN A 1 200 ? -17.604 -14.410 20.645 1.00 91.12 200 GLN A N 1
ATOM 1525 C CA . GLN A 1 200 ? -16.625 -13.470 21.206 1.00 91.12 200 GLN A CA 1
ATOM 1526 C C . GLN A 1 200 ? -16.867 -12.002 20.810 1.00 91.12 200 GLN A C 1
ATOM 1528 O O . GLN A 1 200 ? -16.283 -11.093 21.412 1.00 91.12 200 GLN A O 1
ATOM 1533 N N . ALA A 1 201 ? -17.708 -11.749 19.805 1.00 92.00 201 ALA A N 1
ATOM 1534 C CA . ALA A 1 201 ? -18.018 -10.412 19.310 1.00 92.00 201 ALA A CA 1
ATOM 1535 C C . ALA A 1 201 ? -19.301 -9.809 19.908 1.00 92.00 201 ALA A C 1
ATOM 1537 O O . ALA A 1 201 ? -19.611 -8.651 19.618 1.00 92.00 201 ALA A O 1
ATOM 1538 N N . VAL A 1 202 ? -20.032 -10.540 20.761 1.00 95.88 202 VAL A N 1
ATOM 1539 C CA . VAL A 1 202 ? -21.264 -10.040 21.394 1.00 95.88 202 VAL A CA 1
ATOM 1540 C C . VAL A 1 202 ? -21.006 -8.714 22.118 1.00 95.88 202 VAL A C 1
ATOM 1542 O O . VAL A 1 202 ? -20.086 -8.583 22.926 1.00 95.88 202 VAL A O 1
ATOM 1545 N N . GLY A 1 203 ? -21.837 -7.712 21.818 1.00 93.31 203 GLY A N 1
ATOM 1546 C CA . GLY A 1 203 ? -21.770 -6.378 22.422 1.00 93.31 203 GLY A CA 1
ATOM 1547 C C . GLY A 1 203 ? -20.652 -5.476 21.888 1.00 93.31 203 GLY A C 1
ATOM 1548 O O . GLY A 1 203 ? -20.548 -4.329 22.326 1.00 93.31 203 GLY A O 1
ATOM 1549 N N . LYS A 1 204 ? -19.827 -5.943 20.941 1.00 93.44 204 LYS A N 1
ATOM 1550 C CA . LYS A 1 204 ? -18.832 -5.094 20.273 1.00 93.44 204 LYS A CA 1
ATOM 1551 C C . LYS A 1 204 ? -19.461 -4.368 19.077 1.00 93.44 204 LYS A C 1
ATOM 1553 O O . LYS A 1 204 ? -20.202 -4.989 18.315 1.00 93.44 204 LYS A O 1
ATOM 1558 N N . PRO A 1 205 ? -19.167 -3.069 18.875 1.00 92.56 205 PRO A N 1
ATOM 1559 C CA . PRO A 1 205 ? -19.571 -2.381 17.656 1.00 92.56 205 PRO A CA 1
ATOM 1560 C C . PRO A 1 205 ? -18.841 -2.968 16.443 1.00 92.56 205 PRO A C 1
ATOM 1562 O O . PRO A 1 205 ? -17.757 -3.543 16.572 1.00 92.56 205 PRO A O 1
ATOM 1565 N N . TRP A 1 206 ? -19.423 -2.786 15.254 1.00 88.38 206 TRP A N 1
ATOM 1566 C CA . TRP A 1 206 ? -18.745 -3.130 14.005 1.00 88.38 206 TRP A CA 1
ATOM 1567 C C . TRP A 1 206 ? -17.406 -2.392 13.900 1.00 88.38 206 TRP A C 1
ATOM 1569 O O . TRP A 1 206 ? -17.323 -1.205 14.218 1.00 88.38 206 TRP A O 1
ATOM 1579 N N . THR A 1 207 ? -16.373 -3.086 13.424 1.00 90.62 207 THR A N 1
ATOM 1580 C CA . THR A 1 207 ? -15.045 -2.514 13.194 1.00 90.62 207 THR A CA 1
ATOM 1581 C C . THR A 1 207 ? -14.647 -2.675 11.737 1.00 90.62 207 THR A C 1
ATOM 1583 O O . THR A 1 207 ? -14.881 -3.721 11.138 1.00 90.62 207 THR A O 1
ATOM 1586 N N . LEU A 1 208 ? -14.009 -1.647 11.179 1.00 89.81 208 LEU A N 1
ATOM 1587 C CA . LEU A 1 208 ? -13.393 -1.730 9.859 1.00 89.81 208 LEU A CA 1
ATOM 1588 C C . LEU A 1 208 ? -12.058 -2.486 9.906 1.00 89.81 208 LEU A C 1
ATOM 1590 O O . LEU A 1 208 ? -11.711 -3.145 8.937 1.00 89.81 208 LEU A O 1
ATOM 1594 N N . TYR A 1 209 ? -11.328 -2.436 11.023 1.00 92.88 209 TYR A N 1
ATOM 1595 C CA . TYR A 1 209 ? -10.016 -3.073 11.165 1.00 92.88 209 TYR A CA 1
ATOM 1596 C C . TYR A 1 209 ? -10.056 -4.183 12.209 1.00 92.88 209 TYR A C 1
ATOM 1598 O O . TYR A 1 209 ? -10.505 -3.970 13.339 1.00 92.88 209 TYR A O 1
ATOM 1606 N N . LEU A 1 210 ? -9.528 -5.351 11.847 1.00 93.06 210 LEU A N 1
ATOM 1607 C CA . LEU A 1 210 ? -9.403 -6.511 12.722 1.00 93.06 210 LEU A CA 1
ATOM 1608 C C . LEU A 1 210 ? -7.966 -7.059 12.692 1.00 93.06 210 LEU A C 1
ATOM 1610 O O . LEU A 1 210 ? -7.674 -8.014 11.962 1.00 93.06 210 LEU A O 1
ATOM 1614 N N . PRO A 1 211 ? -7.048 -6.460 13.474 1.00 91.56 211 PRO A N 1
ATOM 1615 C CA . PRO A 1 211 ? -5.732 -7.034 13.726 1.00 91.56 211 PRO A CA 1
ATOM 1616 C C . PRO A 1 211 ? -5.849 -8.363 14.468 1.00 91.56 211 PRO A C 1
ATOM 1618 O O . PRO A 1 211 ? -6.572 -8.462 15.460 1.00 91.56 211 PRO A O 1
ATOM 1621 N N . MET A 1 212 ? -5.120 -9.383 14.012 1.00 87.62 212 MET A N 1
ATOM 1622 C CA . MET A 1 212 ? -5.135 -10.709 14.632 1.00 87.62 212 MET A CA 1
ATOM 1623 C C . MET A 1 212 ? -3.728 -11.152 15.025 1.00 87.62 212 MET A C 1
ATOM 1625 O O . MET A 1 212 ? -2.895 -11.464 14.172 1.00 87.62 212 MET A O 1
ATOM 1629 N N . GLY A 1 213 ? -3.491 -11.229 16.333 1.00 86.38 213 GLY A N 1
ATOM 1630 C CA . GLY A 1 213 ? -2.213 -11.633 16.918 1.00 86.38 213 GLY A CA 1
ATOM 1631 C C . GLY A 1 213 ? -1.385 -10.462 17.452 1.00 86.38 213 GLY A C 1
ATOM 1632 O O . GLY A 1 213 ? -1.535 -9.312 17.043 1.00 86.38 213 GLY A O 1
ATOM 1633 N N . ASP A 1 214 ? -0.485 -10.783 18.375 1.00 83.94 214 ASP A N 1
ATOM 1634 C CA . ASP A 1 214 ? 0.397 -9.851 19.088 1.00 83.94 214 ASP A CA 1
ATOM 1635 C C . ASP A 1 214 ? 1.389 -9.129 18.164 1.00 83.94 214 ASP A C 1
ATOM 1637 O O . ASP A 1 214 ? 1.621 -7.926 18.302 1.00 83.94 214 ASP A O 1
ATOM 1641 N N . LEU A 1 215 ? 1.943 -9.835 17.178 1.00 79.38 215 LEU A N 1
ATOM 1642 C CA . LEU A 1 215 ? 2.842 -9.249 16.184 1.00 79.38 215 LEU A CA 1
ATOM 1643 C C . LEU A 1 215 ? 2.134 -8.218 15.298 1.00 79.38 215 LEU A C 1
ATOM 1645 O O . LEU A 1 215 ? 2.721 -7.184 14.988 1.00 79.38 215 LEU A O 1
ATOM 1649 N N . ALA A 1 216 ? 0.882 -8.478 14.906 1.00 81.31 216 ALA A N 1
ATOM 1650 C CA . ALA A 1 216 ? 0.102 -7.521 14.127 1.00 81.31 216 ALA A CA 1
ATOM 1651 C C . ALA A 1 216 ? -0.222 -6.277 14.964 1.00 81.31 216 ALA A C 1
ATOM 1653 O O . ALA A 1 216 ? 0.091 -5.167 14.538 1.00 81.31 216 ALA A O 1
ATOM 1654 N N . ASP A 1 217 ? -0.770 -6.456 16.173 1.00 87.88 217 ASP A N 1
ATOM 1655 C CA . ASP A 1 217 ? -1.109 -5.342 17.071 1.00 87.88 217 ASP A CA 1
ATOM 1656 C C . ASP A 1 217 ? 0.118 -4.467 17.381 1.00 87.88 217 ASP A C 1
ATOM 1658 O O . ASP A 1 217 ? 0.091 -3.253 17.158 1.00 87.88 217 ASP A O 1
ATOM 1662 N N . SER A 1 218 ? 1.228 -5.077 17.803 1.00 85.81 218 SER A N 1
ATOM 1663 C CA . SER A 1 218 ? 2.448 -4.340 18.149 1.00 85.81 218 SER A CA 1
ATOM 1664 C C . SER A 1 218 ? 3.054 -3.597 16.955 1.00 85.81 218 SER A C 1
ATOM 1666 O O . SER A 1 218 ? 3.441 -2.433 17.095 1.00 85.81 218 SER A O 1
ATOM 1668 N N . ALA A 1 219 ? 3.092 -4.211 15.767 1.00 80.94 219 ALA A N 1
ATOM 1669 C CA . ALA A 1 219 ? 3.604 -3.568 14.558 1.00 80.94 219 ALA A CA 1
ATOM 1670 C C . ALA A 1 219 ? 2.732 -2.382 14.118 1.00 80.94 219 ALA A C 1
ATOM 1672 O O . ALA A 1 219 ? 3.262 -1.321 13.770 1.00 80.94 219 ALA A O 1
ATOM 1673 N N . ILE A 1 220 ? 1.405 -2.534 14.166 1.00 87.25 220 ILE A N 1
ATOM 1674 C CA . ILE A 1 220 ? 0.462 -1.465 13.815 1.00 87.25 220 ILE A CA 1
ATOM 1675 C C . ILE A 1 220 ? 0.600 -0.309 14.803 1.00 87.25 220 ILE A C 1
ATOM 1677 O O . ILE A 1 220 ? 0.777 0.831 14.374 1.00 87.25 220 ILE A O 1
ATOM 1681 N N . ARG A 1 221 ? 0.604 -0.580 16.114 1.00 93.06 221 ARG A N 1
ATOM 1682 C CA . ARG A 1 221 ? 0.780 0.460 17.140 1.00 93.06 221 ARG A CA 1
ATOM 1683 C C . ARG A 1 221 ? 2.099 1.200 16.987 1.00 93.06 221 ARG A C 1
ATOM 1685 O O . ARG A 1 221 ? 2.110 2.426 17.050 1.00 93.06 221 ARG A O 1
ATOM 1692 N N . ALA A 1 222 ? 3.194 0.480 16.752 1.00 88.44 222 ALA A N 1
ATOM 1693 C CA . ALA A 1 222 ? 4.502 1.093 16.547 1.00 88.44 222 ALA A CA 1
ATOM 1694 C C . ALA A 1 222 ? 4.512 2.020 15.321 1.00 88.44 222 ALA A C 1
ATOM 1696 O O . ALA A 1 222 ? 5.090 3.104 15.382 1.00 88.44 222 ALA A O 1
ATOM 1697 N N . LYS A 1 223 ? 3.847 1.627 14.224 1.00 87.88 223 LYS A N 1
ATOM 1698 C CA . LYS A 1 223 ? 3.674 2.491 13.048 1.00 87.88 223 LYS A CA 1
ATOM 1699 C C . LYS A 1 223 ? 2.837 3.726 13.385 1.00 87.88 223 LYS A C 1
ATOM 1701 O O . LYS A 1 223 ? 3.272 4.833 13.094 1.00 87.88 223 LYS A O 1
ATOM 1706 N N . MET A 1 224 ? 1.665 3.542 13.994 1.00 93.69 224 MET A N 1
ATOM 1707 C CA . MET A 1 224 ? 0.754 4.650 14.313 1.00 93.69 224 MET A CA 1
ATOM 1708 C C . MET A 1 224 ? 1.392 5.651 15.270 1.00 93.69 224 MET A C 1
ATOM 1710 O O . MET A 1 224 ? 1.255 6.850 15.065 1.00 93.69 224 MET A O 1
ATOM 1714 N N . LYS A 1 225 ? 2.162 5.173 16.253 1.00 94.56 225 LYS A N 1
ATOM 1715 C CA . LYS A 1 225 ? 2.919 6.030 17.166 1.00 94.56 225 LYS A CA 1
ATOM 1716 C C . LYS A 1 225 ? 3.864 6.970 16.411 1.00 94.56 225 LYS A C 1
ATOM 1718 O O . LYS A 1 225 ? 3.812 8.165 16.648 1.00 94.56 225 LYS A O 1
ATOM 1723 N N . LYS A 1 226 ? 4.646 6.456 15.456 1.00 91.19 226 LYS A N 1
ATOM 1724 C CA . LYS A 1 226 ? 5.553 7.287 14.642 1.00 91.19 226 LYS A CA 1
ATOM 1725 C C . LYS A 1 226 ? 4.814 8.330 13.806 1.00 91.19 226 LYS A C 1
ATOM 1727 O O . LYS A 1 226 ? 5.311 9.433 13.627 1.00 91.19 226 LYS A O 1
ATOM 1732 N N . VAL A 1 227 ? 3.646 7.968 13.270 1.00 92.50 227 VAL A N 1
ATOM 1733 C CA . VAL A 1 227 ? 2.815 8.903 12.497 1.00 92.50 227 VAL A CA 1
ATOM 1734 C C . VAL A 1 227 ? 2.283 10.010 13.403 1.00 92.50 227 VAL A C 1
ATOM 1736 O O . VAL A 1 227 ? 2.382 11.173 13.040 1.00 92.50 227 VAL A O 1
ATOM 1739 N N . LEU A 1 228 ? 1.768 9.661 14.584 1.00 96.44 228 LEU A N 1
ATOM 1740 C CA . LEU A 1 228 ? 1.284 10.636 15.563 1.00 96.44 228 LEU A CA 1
ATOM 1741 C C . LEU A 1 228 ? 2.402 11.574 16.025 1.00 96.44 228 LEU A C 1
ATOM 1743 O O . LEU A 1 228 ? 2.215 12.782 16.002 1.00 96.44 228 LEU A O 1
ATOM 1747 N N . GLU A 1 229 ? 3.577 11.031 16.348 1.00 96.19 229 GLU A N 1
ATOM 1748 C CA . GLU A 1 229 ? 4.750 11.826 16.731 1.00 96.19 229 GLU A CA 1
ATOM 1749 C C . GLU A 1 229 ? 5.129 12.837 15.640 1.00 96.19 229 GLU A C 1
ATOM 1751 O O . GLU A 1 229 ? 5.347 14.006 15.942 1.00 96.19 229 GLU A O 1
ATOM 1756 N N . ALA A 1 230 ? 5.136 12.418 14.370 1.00 9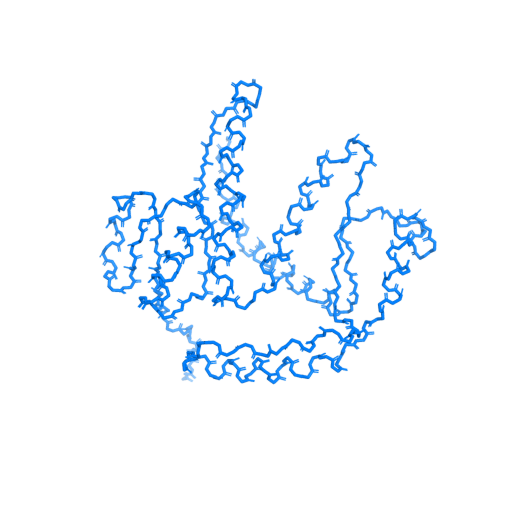3.06 230 ALA A N 1
ATOM 1757 C CA . ALA A 1 230 ? 5.416 13.320 13.255 1.00 93.06 230 ALA A CA 1
ATOM 1758 C C . ALA A 1 230 ? 4.331 14.398 13.079 1.00 93.06 230 ALA A C 1
ATOM 1760 O O . ALA A 1 230 ? 4.653 15.547 12.789 1.00 93.06 230 ALA A O 1
ATOM 1761 N N . LEU A 1 231 ? 3.052 14.051 13.256 1.00 93.31 231 LEU A N 1
ATOM 1762 C CA . LEU A 1 231 ? 1.957 15.025 13.192 1.00 93.31 231 LEU A CA 1
ATOM 1763 C C . LEU A 1 231 ? 2.067 16.070 14.303 1.00 93.31 231 LEU A C 1
ATOM 1765 O O . LEU A 1 231 ? 1.847 17.249 14.039 1.00 93.31 231 LEU A O 1
ATOM 1769 N N . ASP A 1 232 ? 2.417 15.647 15.516 1.00 95.31 232 ASP A N 1
ATOM 1770 C CA . ASP A 1 232 ? 2.574 16.538 16.664 1.00 95.31 232 ASP A CA 1
ATOM 1771 C C . ASP A 1 232 ? 3.798 17.451 16.505 1.00 95.31 232 ASP A C 1
ATOM 1773 O O . ASP A 1 232 ? 3.695 18.656 16.729 1.00 95.31 232 ASP A O 1
ATOM 1777 N N . GLU A 1 233 ? 4.936 16.904 16.069 1.00 95.56 233 GLU A N 1
ATOM 1778 C CA . GLU A 1 233 ? 6.184 17.654 15.866 1.00 95.56 233 GLU A CA 1
ATOM 1779 C C . GLU A 1 233 ? 6.048 18.734 14.781 1.00 95.56 233 GLU A C 1
ATOM 1781 O O . GLU A 1 233 ? 6.561 19.841 14.935 1.00 95.56 233 GLU A O 1
ATOM 1786 N N . TRP A 1 234 ? 5.333 18.434 13.695 1.00 93.50 234 TRP A N 1
ATOM 1787 C CA . TRP A 1 234 ? 5.221 19.323 12.533 1.00 93.50 234 TRP A CA 1
ATOM 1788 C C . TRP A 1 234 ? 3.929 20.143 12.502 1.00 93.50 234 TRP A C 1
ATOM 1790 O O . TRP A 1 234 ? 3.691 20.870 11.534 1.00 93.50 234 TRP A O 1
ATOM 1800 N N . LYS A 1 235 ? 3.099 20.054 13.547 1.00 91.56 235 LYS A N 1
ATOM 1801 C CA . LYS A 1 235 ? 1.763 20.661 13.593 1.00 91.56 235 LYS A CA 1
ATOM 1802 C C . LYS A 1 235 ? 1.777 22.155 13.288 1.00 91.56 235 LYS A C 1
ATOM 1804 O O . LYS A 1 235 ? 0.985 22.607 12.466 1.00 91.56 235 LYS A O 1
ATOM 1809 N N . ASP A 1 236 ? 2.668 22.908 13.929 1.00 88.81 236 ASP A N 1
ATOM 1810 C CA . ASP A 1 236 ? 2.689 24.370 13.818 1.00 88.81 236 ASP A CA 1
ATOM 1811 C C . ASP A 1 236 ? 2.968 24.816 12.380 1.00 88.81 236 ASP A C 1
ATOM 1813 O O . ASP A 1 236 ? 2.264 25.672 11.855 1.00 88.81 236 ASP A O 1
ATOM 1817 N N . LEU A 1 237 ? 3.934 24.182 11.710 1.00 88.56 237 LEU A N 1
ATOM 1818 C CA . LEU A 1 237 ? 4.256 24.467 10.310 1.00 88.56 237 LEU A CA 1
ATOM 1819 C C . LEU A 1 237 ? 3.176 23.943 9.357 1.00 88.56 237 LEU A C 1
ATOM 1821 O O . LEU A 1 237 ? 2.809 24.627 8.405 1.00 88.56 237 LEU A O 1
ATOM 1825 N N . GLY A 1 238 ? 2.648 22.743 9.613 1.00 84.62 238 GLY A N 1
ATOM 1826 C CA . GLY A 1 238 ? 1.616 22.134 8.777 1.00 84.62 238 GLY A CA 1
ATOM 1827 C C . GLY A 1 238 ? 0.306 22.925 8.789 1.00 84.62 238 GLY A C 1
ATOM 1828 O O . GLY A 1 238 ? -0.294 23.139 7.739 1.00 84.62 238 GLY A O 1
ATOM 1829 N N . CYS A 1 239 ? -0.126 23.402 9.959 1.00 86.19 239 CYS A N 1
ATOM 1830 C CA . CYS A 1 239 ? -1.371 24.159 10.109 1.00 86.19 239 CYS A CA 1
ATOM 1831 C C . CYS A 1 239 ? -1.264 25.630 9.669 1.00 86.19 239 CYS A C 1
ATOM 1833 O O . CYS A 1 239 ? -2.294 26.239 9.392 1.00 86.19 239 CYS A O 1
ATOM 1835 N N . GLN A 1 240 ? -0.056 26.197 9.572 1.00 82.88 240 GLN A N 1
ATOM 1836 C CA . GLN A 1 240 ? 0.178 27.549 9.035 1.00 82.88 240 GLN A CA 1
ATOM 1837 C C . GLN A 1 240 ? -0.095 27.670 7.529 1.00 82.88 240 GLN A C 1
ATOM 1839 O O . GLN A 1 240 ? -0.135 28.777 7.009 1.00 82.88 240 GLN A O 1
ATOM 1844 N N . MET A 1 241 ? -0.272 26.557 6.814 1.00 79.31 241 MET A N 1
ATOM 1845 C CA . MET A 1 241 ? -0.557 26.555 5.373 1.00 79.31 241 MET A CA 1
ATOM 1846 C C . MET A 1 241 ? -2.035 26.813 5.037 1.00 79.31 241 MET A C 1
ATOM 1848 O O . MET A 1 241 ? -2.415 26.763 3.868 1.00 79.31 241 MET A O 1
ATOM 1852 N N . ASN A 1 242 ? -2.876 27.047 6.044 1.00 79.19 242 ASN A N 1
ATOM 1853 C CA . ASN A 1 242 ? -4.254 27.471 5.828 1.00 79.19 242 ASN A CA 1
ATOM 1854 C C . ASN A 1 242 ? -4.272 28.924 5.328 1.00 79.19 242 ASN A C 1
ATOM 1856 O O . ASN A 1 242 ? -3.456 29.731 5.764 1.00 79.19 242 ASN A O 1
ATOM 1860 N N . GLU A 1 243 ? -5.203 29.265 4.435 1.00 60.97 243 GLU A N 1
ATOM 1861 C CA . GLU A 1 243 ? -5.426 30.668 4.067 1.00 60.97 243 GLU A CA 1
ATOM 1862 C C . GLU A 1 243 ? -5.862 31.469 5.305 1.00 60.97 243 GLU A C 1
ATOM 1864 O O . GLU A 1 243 ? -6.696 31.004 6.090 1.00 60.97 243 GLU A O 1
ATOM 1869 N N . ASP A 1 244 ? -5.302 32.671 5.472 1.00 70.56 244 ASP A N 1
ATOM 1870 C CA . ASP A 1 244 ? -5.781 33.632 6.463 1.00 70.56 244 ASP A CA 1
ATOM 1871 C C . ASP A 1 244 ? -7.226 34.023 6.098 1.00 70.56 244 ASP A C 1
ATOM 1873 O O . ASP A 1 244 ? -7.477 34.502 4.990 1.00 70.56 244 ASP A O 1
ATOM 1877 N N . GLN A 1 245 ? -8.175 33.768 7.007 1.00 54.81 245 GLN A N 1
ATOM 1878 C CA . GLN A 1 245 ? -9.589 34.142 6.845 1.00 54.81 245 GLN A CA 1
ATOM 1879 C C . GLN A 1 245 ? -9.817 35.651 6.946 1.00 54.81 245 GLN A C 1
ATOM 1881 O O . GLN A 1 245 ? -9.196 36.289 7.828 1.00 54.81 245 GLN A O 1
#

Secondary structure (DSSP, 8-state):
-----PPP--PPPPEEEEES-GGGGGGGGGGGGGEEEEE--TTS-HHHHHHHHHHHHHHHS--S-------------HHHHHHHHHHHHHIIIIIHHHHHHHHHGGGS-TTHHHHHHHHHHHHHHHHHHGGGT----EEEE--B--TT--PPPP-SS--GGGHHHHHHHHHHHHTTGGG--B-HHHHHHHHHHHHHT-GGGTTPPP-SEEEESHHHHHHHHHHHHHHHHHHHHTHHHHHTTSPP-